Protein AF-A0A2U3CB13-F1 (afdb_monomer)

pLDDT: mean 86.34, std 9.54, range [30.72, 96.56]

Structure (mmCIF, N/CA/C/O backbone):
data_AF-A0A2U3CB13-F1
#
_entry.id   AF-A0A2U3CB13-F1
#
loop_
_atom_site.group_PDB
_atom_site.id
_atom_site.type_symbol
_atom_site.label_atom_id
_atom_site.label_alt_id
_atom_site.label_comp_id
_atom_site.label_asym_id
_atom_site.label_entity_id
_atom_site.label_seq_id
_atom_site.pdbx_PDB_ins_code
_atom_site.Cartn_x
_atom_site.Cartn_y
_atom_site.Cartn_z
_atom_site.occupancy
_atom_site.B_iso_or_equiv
_atom_site.auth_seq_id
_atom_site.auth_comp_id
_atom_site.auth_asym_id
_atom_site.auth_atom_id
_atom_site.pdbx_PDB_model_num
ATOM 1 N N . MET A 1 1 ? -23.442 7.920 -12.794 1.00 30.81 1 MET A N 1
ATOM 2 C CA . MET A 1 1 ? -23.577 8.044 -11.329 1.00 30.81 1 MET A CA 1
ATOM 3 C C . MET A 1 1 ? -22.585 7.059 -10.742 1.00 30.81 1 MET A C 1
ATOM 5 O O . MET A 1 1 ? -22.838 5.864 -10.780 1.00 30.81 1 MET A O 1
ATOM 9 N N . THR A 1 2 ? -21.390 7.528 -10.402 1.00 30.72 2 THR A N 1
ATOM 10 C CA . THR A 1 2 ? -20.261 6.677 -10.011 1.00 30.72 2 THR A CA 1
ATOM 11 C C . THR A 1 2 ? -20.540 6.153 -8.605 1.00 30.72 2 THR A C 1
ATOM 13 O O . THR A 1 2 ? -20.593 6.944 -7.665 1.00 30.72 2 THR A O 1
ATOM 16 N N . LEU A 1 3 ? -20.809 4.853 -8.457 1.00 37.69 3 LEU A N 1
ATOM 17 C CA . LEU A 1 3 ? -20.796 4.213 -7.142 1.00 37.69 3 LEU A CA 1
ATOM 18 C C . LEU A 1 3 ? -19.378 4.395 -6.593 1.00 37.69 3 LEU A C 1
ATOM 20 O O . LEU A 1 3 ? -18.440 3.825 -7.141 1.00 37.69 3 LEU A O 1
ATOM 24 N N . MET A 1 4 ? -19.206 5.235 -5.570 1.00 50.34 4 MET A N 1
ATOM 25 C CA . MET A 1 4 ? -17.944 5.269 -4.835 1.00 50.34 4 MET A CA 1
ATOM 26 C C . MET A 1 4 ? -17.673 3.860 -4.306 1.00 50.34 4 MET A C 1
ATOM 28 O O . MET A 1 4 ? -18.561 3.246 -3.709 1.00 50.34 4 MET A O 1
ATOM 32 N N . ALA A 1 5 ? -16.471 3.346 -4.566 1.00 71.00 5 ALA A N 1
ATOM 33 C CA . ALA A 1 5 ? -16.032 2.073 -4.018 1.00 71.00 5 ALA A CA 1
ATOM 34 C C . ALA A 1 5 ? -16.147 2.128 -2.489 1.00 71.00 5 ALA A C 1
ATOM 36 O O . ALA A 1 5 ? -15.653 3.063 -1.858 1.00 71.00 5 ALA A O 1
ATOM 37 N N . LYS A 1 6 ? -16.844 1.151 -1.906 1.00 86.31 6 LYS A N 1
ATOM 38 C CA . LYS A 1 6 ? -17.061 1.069 -0.462 1.00 86.31 6 LYS A CA 1
ATOM 39 C C . LYS A 1 6 ? -15.733 0.729 0.212 1.00 86.31 6 LYS A C 1
ATOM 41 O O . LYS A 1 6 ? -15.144 -0.316 -0.075 1.00 86.31 6 LYS A O 1
ATOM 46 N N . MET A 1 7 ? -15.255 1.602 1.089 1.00 91.69 7 MET A N 1
ATOM 47 C CA . MET A 1 7 ? -13.997 1.388 1.795 1.00 91.69 7 MET A CA 1
ATOM 48 C C . MET A 1 7 ? -14.235 0.507 3.017 1.00 91.69 7 MET A C 1
ATOM 50 O O . MET A 1 7 ? -15.255 0.624 3.701 1.00 91.69 7 MET A O 1
ATOM 54 N N . TRP A 1 8 ? -13.273 -0.359 3.338 1.00 93.25 8 TRP A N 1
ATOM 55 C CA . TRP A 1 8 ? -13.406 -1.278 4.479 1.00 93.25 8 TRP A CA 1
ATOM 56 C C . TRP A 1 8 ? -13.600 -0.539 5.812 1.00 93.25 8 TRP A C 1
ATOM 58 O O . TRP A 1 8 ? -14.313 -1.007 6.703 1.00 93.25 8 TRP A O 1
ATOM 68 N N . TYR A 1 9 ? -13.004 0.650 5.934 1.00 93.06 9 TYR A N 1
ATOM 69 C CA . TYR A 1 9 ? -13.063 1.482 7.130 1.00 93.06 9 TYR A CA 1
ATOM 70 C C . TYR A 1 9 ? -14.296 2.399 7.184 1.00 93.06 9 TYR A C 1
ATOM 72 O O . TYR A 1 9 ? -14.499 3.052 8.208 1.00 93.06 9 TYR A O 1
ATOM 80 N N . ASP A 1 10 ? -15.154 2.439 6.156 1.00 91.81 10 ASP A N 1
ATOM 81 C CA . ASP A 1 10 ? -16.327 3.332 6.131 1.00 91.81 10 ASP A CA 1
ATOM 82 C C . ASP A 1 10 ? -17.260 3.077 7.317 1.00 91.81 10 ASP A C 1
ATOM 84 O O . ASP A 1 10 ? -17.695 4.018 7.973 1.00 91.81 10 ASP A O 1
ATOM 88 N N . LYS A 1 11 ? -17.467 1.810 7.703 1.00 90.12 11 LYS A N 1
ATOM 89 C CA . LYS A 1 11 ? -18.265 1.462 8.894 1.00 90.12 11 LYS A CA 1
ATOM 90 C C . LYS A 1 11 ? -17.719 2.105 10.180 1.00 90.12 11 LYS A C 1
ATOM 92 O O . LYS A 1 11 ? -18.498 2.462 11.067 1.00 90.12 11 LYS A O 1
ATOM 97 N N . ILE A 1 12 ? -16.396 2.262 10.292 1.00 92.31 12 ILE A N 1
ATOM 98 C CA . ILE A 1 12 ? -15.747 2.934 11.428 1.00 92.31 12 ILE A CA 1
ATOM 99 C C . ILE A 1 12 ? -16.052 4.432 11.364 1.00 92.31 12 ILE A C 1
ATOM 101 O O . ILE A 1 12 ? -16.506 5.016 12.350 1.00 92.31 12 ILE A O 1
ATOM 105 N N . ILE A 1 13 ? -15.853 5.043 10.192 1.00 92.38 13 ILE A N 1
ATOM 106 C CA . ILE A 1 13 ? -16.094 6.473 9.973 1.00 92.38 13 ILE A CA 1
ATOM 107 C C . ILE A 1 13 ? -17.561 6.828 10.205 1.00 92.38 13 ILE A C 1
ATOM 109 O O . ILE A 1 13 ? -17.834 7.827 10.866 1.00 92.38 13 ILE A O 1
ATOM 113 N N . ASP A 1 14 ? -18.499 6.008 9.743 1.00 90.75 14 ASP A N 1
ATOM 114 C CA . ASP A 1 14 ? -19.939 6.206 9.909 1.00 90.75 14 ASP A CA 1
ATOM 115 C C . ASP A 1 14 ? -20.355 6.122 11.379 1.00 90.75 14 ASP A C 1
ATOM 117 O O . ASP A 1 14 ? -21.064 7.000 11.888 1.00 90.75 14 ASP A O 1
ATOM 121 N N . SER A 1 15 ? -19.852 5.113 12.097 1.00 89.56 15 SER A N 1
ATOM 122 C CA . SER A 1 15 ? -20.102 4.945 13.534 1.00 89.56 15 SER A CA 1
ATOM 123 C C . SER A 1 15 ? -19.633 6.177 14.307 1.00 89.56 15 SER A C 1
ATOM 125 O O . SER A 1 15 ? -20.374 6.766 15.099 1.00 89.56 15 SER A O 1
ATOM 127 N N . VAL A 1 16 ? -18.418 6.635 14.006 1.00 90.12 16 VAL A N 1
ATOM 128 C CA . VAL A 1 16 ? -17.816 7.822 14.614 1.00 90.12 16 VAL A CA 1
ATOM 129 C C . VAL A 1 16 ? -18.536 9.105 14.199 1.00 90.12 16 VAL A C 1
ATOM 131 O O . VAL A 1 16 ? -18.721 10.013 15.013 1.00 90.12 16 VAL A O 1
ATOM 134 N N . SER A 1 17 ? -18.978 9.205 12.948 1.00 86.50 17 SER A N 1
ATOM 135 C CA . SER A 1 17 ? -19.662 10.378 12.397 1.00 86.50 17 SER A CA 1
ATOM 136 C C . SER A 1 17 ? -21.046 10.574 13.006 1.00 86.50 17 SER A C 1
ATOM 138 O O . SER A 1 17 ? -21.425 11.717 13.278 1.00 86.50 17 SER A O 1
ATOM 140 N N . THR A 1 18 ? -21.735 9.482 13.334 1.00 86.69 18 THR A N 1
ATOM 141 C CA . THR A 1 18 ? -23.063 9.487 13.962 1.00 86.69 18 THR A CA 1
ATOM 142 C C . THR A 1 18 ? -23.044 10.062 15.385 1.00 86.69 18 THR A C 1
ATOM 144 O O . THR A 1 18 ? -24.011 10.699 15.811 1.00 86.69 18 THR A O 1
ATOM 147 N N . ALA A 1 19 ? -21.931 9.927 16.116 1.00 83.75 19 ALA A N 1
ATOM 148 C CA . ALA A 1 19 ? -21.778 10.524 17.441 1.00 83.75 19 ALA A CA 1
ATOM 149 C C . ALA A 1 19 ? -21.696 12.061 17.348 1.00 83.75 19 ALA A C 1
ATOM 151 O O . ALA A 1 19 ? -20.675 12.627 16.953 1.00 83.75 19 ALA A O 1
ATOM 152 N N . LYS A 1 20 ? -22.774 12.772 17.700 1.00 82.44 20 LYS A N 1
ATOM 153 C CA . LYS A 1 20 ? -22.829 14.248 17.723 1.00 82.44 20 LYS A CA 1
ATOM 154 C C . LYS A 1 20 ? -22.173 14.818 18.989 1.00 82.44 20 LYS A C 1
ATOM 156 O O . LYS A 1 20 ?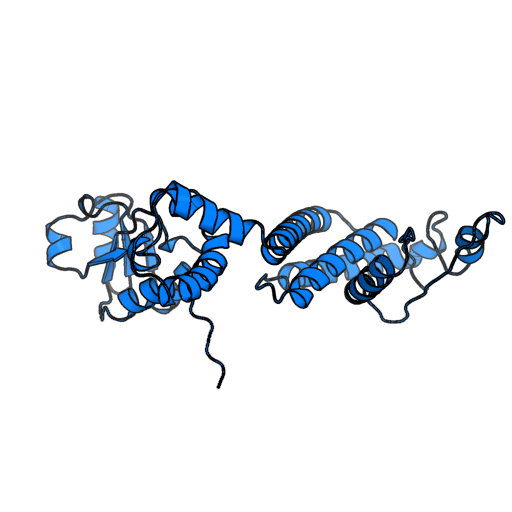 -22.817 15.529 19.754 1.00 82.44 20 LYS A O 1
ATOM 161 N N . THR A 1 21 ? -20.910 14.473 19.228 1.00 87.31 21 THR A N 1
ATOM 162 C CA . THR A 1 21 ? -20.149 14.902 20.408 1.00 87.31 21 THR A CA 1
ATOM 163 C C . THR A 1 21 ? -18.811 15.517 20.007 1.00 87.31 21 THR A C 1
ATOM 165 O O . THR A 1 21 ? -18.198 15.117 19.018 1.00 87.31 21 THR A O 1
ATOM 168 N N . ASP A 1 22 ? -18.348 16.496 20.788 1.00 88.62 22 ASP A N 1
ATOM 169 C CA . ASP A 1 22 ? -17.014 17.087 20.612 1.00 88.62 22 ASP A CA 1
ATOM 170 C C . ASP A 1 22 ? -15.913 16.227 21.246 1.00 88.62 22 ASP A C 1
ATOM 172 O O . ASP A 1 22 ? -14.742 16.369 20.916 1.00 88.62 22 ASP A O 1
ATOM 176 N N . LEU A 1 23 ? -16.277 15.312 22.142 1.00 91.06 23 LEU A N 1
ATOM 177 C CA . LEU A 1 23 ? -15.371 14.350 22.751 1.00 91.06 23 LEU A CA 1
ATOM 178 C C . LEU A 1 23 ? -15.938 12.946 22.561 1.00 91.06 23 LEU A C 1
ATOM 180 O O . LEU A 1 23 ? -17.103 12.696 22.881 1.00 91.06 23 LEU A O 1
ATOM 184 N N . LEU A 1 24 ? -15.118 12.051 22.019 1.00 94.31 24 LEU A N 1
ATOM 185 C CA . LEU A 1 24 ? -15.496 10.673 21.735 1.00 94.31 24 LEU A CA 1
ATOM 186 C C . LEU A 1 24 ? -14.375 9.729 22.160 1.00 94.31 24 LEU A C 1
ATOM 188 O O . LEU A 1 24 ? -13.199 9.987 21.887 1.00 94.31 24 LEU A O 1
ATOM 192 N N . PHE A 1 25 ? -14.743 8.635 22.820 1.00 95.31 25 PHE A N 1
ATOM 193 C CA . PHE A 1 25 ? -13.827 7.544 23.121 1.00 95.31 25 PHE A CA 1
ATOM 194 C C . PHE A 1 25 ? -14.029 6.418 22.109 1.00 95.31 25 PHE A C 1
ATOM 196 O O . PHE A 1 25 ? -15.159 6.034 21.812 1.00 95.31 25 PHE A O 1
ATOM 203 N N . ILE A 1 26 ? -12.931 5.892 21.581 1.00 95.50 26 ILE A N 1
ATOM 204 C CA . ILE A 1 26 ? -12.910 4.685 20.759 1.00 95.50 26 ILE A CA 1
ATOM 205 C C . ILE A 1 26 ? -12.136 3.616 21.514 1.00 95.50 26 ILE A C 1
ATOM 207 O O . ILE A 1 26 ? -11.052 3.893 22.018 1.00 95.50 26 ILE A O 1
ATOM 211 N N . VAL A 1 27 ? -12.671 2.401 21.558 1.00 96.00 27 VAL A N 1
ATOM 212 C CA . VAL A 1 27 ? -11.927 1.201 21.942 1.00 96.00 27 VAL A CA 1
ATOM 213 C C . VAL A 1 27 ? -11.553 0.471 20.659 1.00 96.00 27 VAL A C 1
ATOM 215 O O . VAL A 1 27 ? -12.431 0.016 19.931 1.00 96.00 27 VAL A O 1
ATOM 218 N N . ASP A 1 28 ? -10.259 0.397 20.379 1.00 94.81 28 ASP A N 1
ATOM 219 C CA . ASP A 1 28 ? -9.690 -0.185 19.167 1.00 94.81 28 ASP A CA 1
ATOM 220 C C . ASP A 1 28 ? -8.535 -1.127 19.550 1.00 94.81 28 ASP A C 1
ATOM 222 O O . ASP A 1 28 ? -7.367 -0.726 19.563 1.00 94.81 28 ASP A O 1
ATOM 226 N N . PRO A 1 29 ? -8.846 -2.383 19.919 1.00 91.88 29 PRO A N 1
ATOM 227 C CA . PRO A 1 29 ? -7.838 -3.344 20.359 1.00 91.88 29 PRO A CA 1
ATOM 228 C C . PRO A 1 29 ? -6.894 -3.762 19.225 1.00 91.88 29 PRO A C 1
ATOM 230 O O . PRO A 1 29 ? -5.759 -4.155 19.483 1.00 91.88 29 PRO A O 1
ATOM 233 N N . ALA A 1 30 ? -7.359 -3.675 17.977 1.00 91.62 30 ALA A N 1
ATOM 234 C CA . ALA A 1 30 ? -6.621 -4.080 16.788 1.00 91.62 30 ALA A CA 1
ATOM 235 C C . ALA A 1 30 ? -5.780 -2.942 16.179 1.00 91.62 30 ALA A C 1
ATOM 237 O O . ALA A 1 30 ? -4.945 -3.203 15.321 1.00 91.62 30 ALA A O 1
ATOM 238 N N . ASN A 1 31 ? -5.935 -1.701 16.649 1.00 92.62 31 ASN A N 1
ATOM 239 C CA . ASN A 1 31 ? -5.343 -0.495 16.057 1.00 92.62 31 ASN A CA 1
ATOM 240 C C . ASN A 1 31 ? -5.810 -0.240 14.604 1.00 92.62 31 ASN A C 1
ATOM 242 O O . ASN A 1 31 ? -5.068 0.305 13.791 1.00 92.62 31 ASN A O 1
ATOM 246 N N . LEU A 1 32 ? -7.053 -0.599 14.265 1.00 91.62 32 LEU A N 1
ATOM 247 C CA . LEU A 1 32 ? -7.653 -0.353 12.945 1.00 91.62 32 LEU A CA 1
ATOM 248 C C . LEU A 1 32 ? -7.671 1.142 12.576 1.00 91.62 32 LEU A C 1
ATOM 250 O O . LEU A 1 32 ? -7.606 1.509 11.405 1.00 91.62 32 LEU A O 1
ATOM 254 N N . THR A 1 33 ? -7.733 2.019 13.578 1.00 91.19 33 THR A N 1
ATOM 255 C CA . THR A 1 33 ? -7.702 3.480 13.426 1.00 91.19 33 THR A CA 1
ATOM 256 C C . THR A 1 33 ? -6.307 4.049 13.156 1.00 91.19 33 THR A C 1
ATOM 258 O O . THR A 1 33 ? -6.201 5.224 12.795 1.00 91.19 33 THR A O 1
ATOM 261 N N . ASP A 1 34 ? -5.243 3.249 13.285 1.00 89.81 34 ASP A N 1
ATOM 262 C CA . ASP A 1 34 ? -3.886 3.669 12.920 1.00 89.81 34 ASP A CA 1
ATOM 263 C C . ASP A 1 34 ? -3.643 3.618 11.403 1.00 89.81 34 ASP A C 1
ATOM 265 O O . ASP A 1 34 ? -2.698 4.249 10.924 1.00 89.81 34 ASP A O 1
ATOM 269 N N . PHE A 1 35 ? -4.516 2.958 10.631 1.00 90.44 35 PHE A N 1
ATOM 270 C CA . PHE A 1 35 ? -4.459 2.997 9.171 1.00 90.44 35 PHE A CA 1
ATOM 271 C C . PHE A 1 35 ? -4.562 4.443 8.659 1.00 90.44 35 PHE A C 1
ATOM 273 O O . PHE A 1 35 ? -5.502 5.170 8.994 1.00 90.44 35 PHE A O 1
ATOM 280 N N . SER A 1 36 ? -3.601 4.865 7.832 1.00 87.25 36 SER A N 1
ATOM 281 C CA . SER A 1 36 ? -3.386 6.274 7.466 1.00 87.25 36 SER A CA 1
ATOM 282 C C . SER A 1 36 ? -4.639 6.947 6.896 1.00 87.25 36 SER A C 1
ATOM 284 O O . SER A 1 36 ? -5.032 8.011 7.377 1.00 87.25 36 SER A O 1
ATOM 286 N N . ARG A 1 37 ? -5.327 6.298 5.949 1.00 87.75 37 ARG A N 1
ATOM 287 C CA . ARG A 1 37 ? -6.5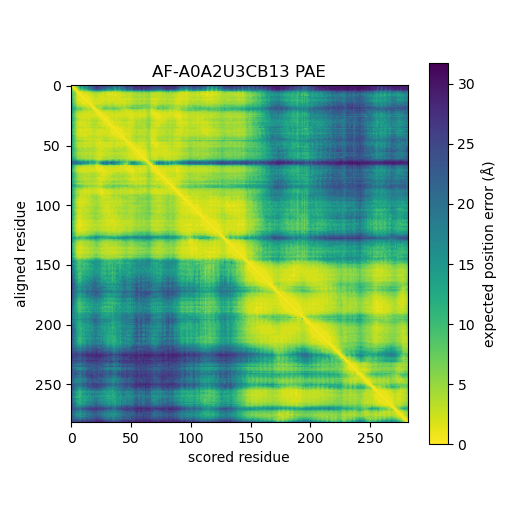45 6.835 5.310 1.00 87.75 37 ARG A CA 1
ATOM 288 C C . ARG A 1 37 ? -7.743 6.889 6.258 1.00 87.75 37 ARG A C 1
ATOM 290 O O . ARG A 1 37 ? -8.535 7.836 6.209 1.00 87.75 37 ARG A O 1
ATOM 297 N N . ALA A 1 38 ? -7.870 5.906 7.153 1.00 90.12 38 ALA A N 1
ATOM 298 C CA . ALA A 1 38 ? -8.901 5.921 8.188 1.00 90.12 38 ALA A CA 1
ATOM 299 C C . ALA A 1 38 ? -8.647 7.078 9.165 1.00 90.12 38 ALA A C 1
ATOM 301 O O . ALA A 1 38 ? -9.548 7.867 9.453 1.00 90.12 38 ALA A O 1
ATOM 302 N N . ARG A 1 39 ? -7.396 7.246 9.605 1.00 91.62 39 ARG A N 1
ATOM 303 C CA . ARG A 1 39 ? -6.977 8.328 10.500 1.00 91.62 39 ARG A CA 1
ATOM 304 C C . ARG A 1 39 ? -7.180 9.711 9.887 1.00 91.62 39 ARG A C 1
ATOM 306 O O . ARG A 1 39 ? -7.670 10.609 10.569 1.00 91.62 39 ARG A O 1
ATOM 313 N N . GLU A 1 40 ? -6.845 9.881 8.612 1.00 90.69 40 GLU A N 1
ATOM 314 C CA . GLU A 1 40 ? -7.079 11.123 7.872 1.00 90.69 40 GLU A CA 1
ATOM 315 C C . GLU A 1 40 ? -8.577 11.447 7.790 1.00 90.69 40 GLU A C 1
ATOM 317 O O . GLU A 1 40 ? -9.000 12.566 8.088 1.00 90.69 40 GLU A O 1
ATOM 322 N N . SER A 1 41 ? -9.402 10.444 7.476 1.00 90.81 41 SER A N 1
ATOM 323 C CA . SER A 1 41 ? -10.860 10.590 7.411 1.00 90.81 41 SER A CA 1
ATOM 324 C C . SER A 1 41 ? -11.457 10.978 8.766 1.00 90.81 41 SER A C 1
ATOM 326 O O . SER A 1 41 ? -12.297 11.876 8.837 1.00 90.81 41 SER A O 1
ATOM 328 N N . LEU A 1 42 ? -10.971 10.386 9.860 1.00 92.25 42 LEU A N 1
ATOM 329 C CA . LEU A 1 42 ? -11.332 10.785 11.224 1.00 92.25 42 LEU A CA 1
ATOM 330 C C . LEU A 1 42 ? -10.873 12.220 11.544 1.00 92.25 42 LEU A C 1
ATOM 332 O O . LEU A 1 42 ? -11.597 12.969 12.209 1.00 92.25 42 LEU A O 1
ATOM 336 N N . GLY A 1 43 ? -9.705 12.623 11.034 1.00 90.75 43 GLY A N 1
ATOM 337 C CA . GLY A 1 43 ? -9.113 13.952 11.218 1.00 90.75 43 GLY A CA 1
ATOM 338 C C . GLY A 1 43 ? -9.949 15.088 10.627 1.00 90.75 43 GLY A C 1
ATOM 339 O O . GLY A 1 43 ? -9.913 16.209 11.133 1.00 90.75 43 GLY A O 1
ATOM 340 N N . LYS A 1 44 ? -10.789 14.797 9.623 1.00 90.31 44 LYS A N 1
ATOM 341 C CA . LYS A 1 44 ? -11.757 15.761 9.066 1.00 90.31 44 LYS A CA 1
ATOM 342 C C . LYS A 1 44 ? -12.814 16.187 10.092 1.00 90.31 44 LYS A C 1
ATOM 344 O O . LYS A 1 44 ? -13.302 17.314 10.040 1.00 90.31 44 LYS A O 1
ATOM 349 N N . LYS A 1 45 ? -13.175 15.302 11.031 1.00 88.62 45 LYS A N 1
ATOM 350 C CA . LYS A 1 45 ? -14.175 15.572 12.080 1.00 88.62 45 LYS A CA 1
ATOM 351 C C . LYS A 1 45 ? -13.537 15.991 13.404 1.00 88.62 45 LYS A C 1
ATOM 353 O O . LYS A 1 45 ? -14.052 16.893 14.072 1.00 88.62 45 LYS A O 1
ATOM 358 N N . PHE A 1 46 ? -12.444 15.339 13.789 1.00 90.50 46 PHE A N 1
ATOM 359 C CA . PHE A 1 46 ? -11.765 15.570 15.058 1.00 90.50 46 PHE A CA 1
ATOM 360 C C . PHE A 1 46 ? -10.426 16.261 14.835 1.00 90.50 46 PHE A C 1
ATOM 362 O O . PHE A 1 46 ? -9.497 15.692 14.277 1.00 90.50 46 PHE A O 1
ATOM 369 N N . THR A 1 47 ? -10.307 17.478 15.364 1.00 89.69 47 THR A N 1
ATOM 370 C CA . THR A 1 47 ? -9.068 18.271 15.331 1.00 89.69 47 THR A CA 1
ATOM 371 C C . THR A 1 47 ? -7.905 17.616 16.071 1.00 89.69 47 THR A C 1
ATOM 373 O O . THR A 1 47 ? -6.753 18.005 15.901 1.00 89.69 47 THR A O 1
ATOM 376 N N . THR A 1 48 ? -8.184 16.677 16.972 1.00 90.56 48 THR A N 1
ATOM 377 C CA . THR A 1 48 ? -7.171 16.042 17.811 1.00 90.56 48 THR A CA 1
ATOM 378 C C . THR A 1 48 ? -7.505 14.565 17.963 1.00 90.56 48 THR A C 1
ATOM 380 O O . THR A 1 48 ? -8.548 14.225 18.512 1.00 90.56 48 THR A O 1
ATOM 383 N N . ILE A 1 49 ? -6.618 13.694 17.476 1.00 92.88 49 ILE A N 1
ATOM 384 C CA . ILE A 1 49 ? -6.731 12.233 17.590 1.00 92.88 49 ILE A CA 1
ATOM 385 C C . ILE A 1 49 ? -5.542 11.734 18.401 1.00 92.88 49 ILE A C 1
ATOM 387 O O . ILE A 1 49 ? -4.392 11.873 17.975 1.00 92.88 49 ILE A O 1
ATOM 391 N N . VAL A 1 50 ? -5.806 11.176 19.582 1.00 92.69 50 VAL A N 1
ATOM 392 C CA . VAL A 1 50 ? -4.760 10.824 20.549 1.00 92.69 50 VAL A CA 1
ATOM 393 C C . VAL A 1 50 ? -4.967 9.407 21.066 1.00 92.69 50 VAL A C 1
ATOM 395 O O . VAL A 1 50 ? -6.031 9.067 21.574 1.00 92.69 50 VAL A O 1
ATOM 398 N N . ALA A 1 51 ? -3.910 8.600 20.997 1.00 94.44 51 ALA A N 1
ATOM 399 C CA . ALA A 1 51 ? -3.858 7.311 21.674 1.00 94.44 51 ALA A CA 1
ATOM 400 C C . ALA A 1 51 ? -3.691 7.507 23.188 1.00 94.44 51 ALA A C 1
ATOM 402 O O . ALA A 1 51 ? -2.837 8.282 23.643 1.00 94.44 51 ALA A O 1
ATOM 403 N N . TYR A 1 52 ? -4.497 6.794 23.970 1.00 95.06 52 TYR A N 1
ATOM 404 C CA . TYR A 1 52 ? -4.412 6.769 25.420 1.00 95.06 52 TYR A CA 1
ATOM 405 C C . TYR A 1 52 ? -3.025 6.292 25.874 1.00 95.06 52 TYR A C 1
ATOM 407 O O . TYR A 1 52 ? -2.430 5.381 25.302 1.00 95.06 52 TYR A O 1
ATOM 415 N N . LYS A 1 53 ? -2.489 6.948 26.909 1.00 93.50 53 LYS A N 1
ATOM 416 C CA . LYS A 1 53 ? -1.173 6.626 27.492 1.00 93.50 53 LYS A CA 1
ATOM 417 C C . LYS A 1 53 ? -1.265 6.335 28.982 1.00 93.50 53 LYS A C 1
ATOM 419 O O . LYS A 1 53 ? -0.654 5.393 29.461 1.00 93.50 53 LYS A O 1
ATOM 424 N N . ASN A 1 54 ? -1.940 7.214 29.719 1.00 93.69 54 ASN A N 1
ATOM 425 C CA . ASN A 1 54 ? -2.239 7.063 31.138 1.00 93.69 54 ASN A CA 1
ATOM 426 C C . ASN A 1 54 ? -3.301 8.082 31.568 1.00 93.69 54 ASN A C 1
ATOM 428 O O . ASN A 1 54 ? -3.510 9.105 30.904 1.00 93.69 54 ASN A O 1
ATOM 432 N N . GLU A 1 55 ? -3.919 7.821 32.717 1.00 92.94 55 GLU A N 1
ATOM 433 C CA . GLU A 1 55 ? -5.008 8.623 33.267 1.00 92.94 55 GLU A CA 1
ATOM 434 C C . GLU A 1 55 ? -4.604 10.082 33.534 1.00 92.94 55 GLU A C 1
ATOM 436 O O . GLU A 1 55 ? -5.370 11.004 33.258 1.00 92.94 55 GLU A O 1
ATOM 441 N N . LEU A 1 56 ? -3.379 10.328 34.009 1.00 91.50 56 LEU A N 1
ATOM 442 C CA . LEU A 1 56 ? -2.919 11.683 34.327 1.00 91.50 56 LEU A CA 1
ATOM 443 C C . LEU A 1 56 ? -2.842 12.569 33.072 1.00 91.50 56 LEU A C 1
ATOM 445 O O . LEU A 1 56 ? -3.290 13.718 33.086 1.00 91.50 56 LEU A O 1
ATOM 449 N N . LYS A 1 57 ? -2.323 12.027 31.962 1.00 91.56 57 LYS A N 1
ATOM 450 C CA . LYS A 1 57 ? -2.307 12.712 30.660 1.00 91.56 57 LYS A CA 1
ATOM 451 C C . LYS A 1 57 ? -3.716 12.913 30.113 1.00 91.56 57 LYS A C 1
ATOM 453 O O . LYS A 1 57 ? -4.004 14.005 29.626 1.00 91.56 57 LYS A O 1
ATOM 458 N N . LEU A 1 58 ? -4.579 11.903 30.241 1.00 91.94 58 LEU A N 1
ATOM 459 C CA . LEU A 1 58 ? -5.985 11.981 29.844 1.00 91.94 58 LEU A CA 1
ATOM 460 C C . LEU A 1 58 ? -6.687 13.137 30.566 1.00 91.94 58 LEU A C 1
ATOM 462 O O . LEU A 1 58 ? -7.175 14.061 29.922 1.00 91.94 58 LEU A O 1
ATOM 466 N N . ARG A 1 59 ? -6.661 13.152 31.904 1.00 91.44 59 ARG A N 1
ATOM 467 C CA . ARG A 1 59 ? -7.327 14.191 32.704 1.00 91.44 59 ARG A CA 1
ATOM 468 C C . ARG A 1 59 ? -6.756 15.584 32.451 1.00 91.44 59 ARG A C 1
ATOM 470 O O . ARG A 1 59 ? -7.511 16.552 32.474 1.00 91.44 59 ARG A O 1
ATOM 477 N N . ARG A 1 60 ? -5.449 15.711 32.193 1.00 89.81 60 ARG A N 1
ATOM 478 C CA . ARG A 1 60 ? -4.841 16.997 31.818 1.00 89.81 60 ARG A CA 1
ATOM 479 C C . ARG A 1 60 ? -5.380 17.499 30.479 1.00 89.81 60 ARG A C 1
ATOM 481 O O . ARG A 1 60 ? -5.786 18.650 30.402 1.00 89.81 60 ARG A O 1
ATOM 488 N N . MET A 1 61 ? -5.434 16.630 29.472 1.00 88.38 61 MET A N 1
ATOM 489 C CA . MET A 1 61 ? -5.957 16.968 28.147 1.00 88.38 61 MET A CA 1
ATOM 490 C C . MET A 1 61 ? -7.440 17.352 28.201 1.00 88.38 61 MET A C 1
ATOM 492 O O . MET A 1 61 ? -7.838 18.332 27.590 1.00 88.38 61 MET A O 1
ATOM 496 N N . LEU A 1 62 ? -8.247 16.650 29.002 1.00 88.31 62 LEU A N 1
ATOM 497 C CA . LEU A 1 62 ? -9.672 16.963 29.172 1.00 88.31 62 LEU A CA 1
ATOM 498 C C . LEU A 1 62 ? -9.934 18.338 29.818 1.00 88.31 62 LEU A C 1
ATOM 500 O O . LEU A 1 62 ? -11.030 18.880 29.684 1.00 88.31 62 LEU A O 1
ATOM 504 N N . ARG A 1 63 ? -8.952 18.920 30.522 1.00 87.06 63 ARG A N 1
ATOM 505 C CA . ARG A 1 63 ? -9.058 20.280 31.082 1.00 87.06 63 ARG A CA 1
ATOM 506 C C . ARG A 1 63 ? -8.807 21.370 30.040 1.00 87.06 63 ARG A C 1
ATOM 508 O O . ARG A 1 63 ? -9.259 22.498 30.240 1.00 87.06 63 ARG A O 1
ATOM 515 N N . GLU A 1 64 ? -8.109 21.055 28.951 1.00 81.00 64 GLU A N 1
ATOM 516 C CA . GLU A 1 64 ? -7.887 21.970 27.831 1.00 81.00 64 GLU A CA 1
ATOM 517 C C . GLU A 1 64 ? -9.190 22.073 27.020 1.00 81.00 64 GLU A C 1
ATOM 519 O O . GLU A 1 64 ? -9.451 21.298 26.102 1.00 81.00 64 GLU A O 1
ATOM 524 N N . LYS A 1 65 ? -10.076 22.996 27.417 1.00 64.31 65 LYS A N 1
ATOM 525 C CA . LYS A 1 65 ? -11.378 23.192 26.760 1.00 64.31 65 LYS A CA 1
ATOM 526 C C . LYS A 1 65 ? -11.213 23.642 25.296 1.00 64.31 65 LYS A C 1
ATOM 528 O O . LYS A 1 65 ? -10.286 24.383 24.977 1.00 64.31 65 LYS A O 1
ATOM 533 N N . ASN A 1 66 ? -12.193 23.268 24.461 1.00 64.31 66 ASN A N 1
ATOM 534 C CA . ASN A 1 66 ? -12.443 23.725 23.076 1.00 64.31 66 ASN A CA 1
ATOM 535 C C . ASN A 1 66 ? -11.769 22.959 21.920 1.00 64.31 66 ASN A C 1
ATOM 537 O O . ASN A 1 66 ? -11.498 23.556 20.878 1.00 64.31 66 ASN A O 1
ATOM 541 N N . ARG A 1 67 ? -11.540 21.645 22.033 1.00 78.75 67 ARG A N 1
ATOM 542 C CA . ARG A 1 67 ? -11.092 20.831 20.886 1.00 78.75 67 ARG A CA 1
ATOM 543 C C . ARG A 1 67 ? -11.997 19.638 20.647 1.00 78.75 67 ARG A C 1
ATOM 545 O O . ARG A 1 67 ? -12.269 18.880 21.577 1.00 78.75 67 ARG A O 1
ATOM 552 N N . LYS A 1 68 ? -12.382 19.439 19.382 1.00 90.19 68 LYS A N 1
ATOM 553 C CA . LYS A 1 68 ? -12.999 18.189 18.938 1.00 90.19 68 LYS A CA 1
ATOM 554 C C . LYS A 1 68 ? -11.952 17.092 19.041 1.00 90.19 68 LYS A C 1
ATOM 556 O O . LYS A 1 68 ? -11.007 17.070 18.246 1.00 90.19 68 LYS A O 1
ATOM 561 N N . THR A 1 69 ? -12.091 16.242 20.048 1.00 92.00 69 THR A N 1
ATOM 562 C CA . THR A 1 69 ? -11.064 15.289 20.459 1.00 92.00 69 THR A CA 1
ATOM 563 C C . THR A 1 69 ? -11.577 13.858 20.380 1.00 92.00 69 THR A C 1
ATOM 565 O O . THR A 1 69 ? -12.628 13.525 20.925 1.00 92.00 69 THR A O 1
ATOM 568 N N . LEU A 1 70 ? -10.795 13.012 19.721 1.00 94.31 70 LEU A N 1
ATOM 569 C CA . LEU A 1 70 ? -10.975 11.572 19.661 1.00 94.31 70 LEU A CA 1
ATOM 570 C C . LEU A 1 70 ? -9.879 10.906 20.490 1.00 94.31 70 LEU A C 1
ATOM 572 O O . LEU A 1 70 ? -8.691 11.146 20.253 1.00 94.31 70 LEU A O 1
ATOM 576 N N . ILE A 1 71 ? -10.272 10.085 21.460 1.00 94.44 71 ILE A N 1
ATOM 577 C CA . ILE A 1 71 ? -9.334 9.358 22.320 1.00 94.44 71 ILE A CA 1
ATOM 578 C C . ILE A 1 71 ? -9.449 7.871 22.031 1.00 94.44 71 ILE A C 1
ATOM 580 O O . ILE A 1 71 ? -10.534 7.307 22.150 1.00 94.44 71 ILE A O 1
ATOM 584 N N . ILE A 1 72 ? -8.330 7.250 21.669 1.00 96.31 72 ILE A N 1
ATOM 585 C CA . ILE A 1 72 ? -8.268 5.838 21.290 1.00 96.31 72 ILE A CA 1
ATOM 586 C C . ILE A 1 72 ? -7.700 5.032 22.461 1.00 96.31 72 ILE A C 1
ATOM 588 O O . ILE A 1 72 ? -6.590 5.298 22.922 1.00 96.31 72 ILE A O 1
ATOM 592 N N . PHE A 1 73 ? -8.457 4.053 22.935 1.00 96.56 73 PHE A N 1
ATOM 593 C CA . PHE A 1 73 ? -8.099 3.108 23.988 1.00 96.56 73 PHE A CA 1
ATOM 594 C C . PHE A 1 73 ? -7.887 1.721 23.381 1.00 96.56 73 PHE A C 1
ATOM 596 O O . PHE A 1 73 ? -8.591 1.348 22.448 1.00 96.56 73 PHE A O 1
ATOM 603 N N . ARG A 1 74 ? -6.943 0.942 23.922 1.00 93.62 74 ARG A N 1
ATOM 604 C CA . ARG A 1 74 ? -6.742 -0.457 23.503 1.00 93.62 74 ARG A CA 1
ATOM 605 C C . ARG A 1 74 ? -7.701 -1.408 24.203 1.00 93.62 74 ARG A C 1
ATOM 607 O O . ARG A 1 74 ? -8.217 -2.325 23.578 1.00 93.62 74 ARG A O 1
ATOM 614 N N . ASP A 1 75 ? -7.950 -1.170 25.486 1.00 93.06 75 ASP A N 1
ATOM 615 C CA . ASP A 1 75 ? -8.927 -1.911 26.274 1.00 93.06 75 ASP A CA 1
ATOM 616 C C . ASP A 1 75 ? -9.953 -0.932 26.854 1.00 93.06 75 ASP A C 1
ATOM 618 O O . ASP A 1 75 ? -9.625 0.160 27.321 1.00 93.06 75 ASP A O 1
ATOM 622 N N . LYS A 1 76 ? -11.220 -1.337 26.861 1.00 92.75 76 LYS A N 1
ATOM 623 C CA . LYS A 1 76 ? -12.303 -0.607 27.523 1.00 92.75 76 LYS A CA 1
ATOM 624 C C . LYS A 1 76 ? -12.039 -0.418 29.018 1.00 92.75 76 LYS A C 1
ATOM 626 O O . LYS A 1 76 ? -12.468 0.582 29.589 1.00 92.75 76 LYS A O 1
ATOM 631 N N . LYS A 1 77 ? -11.329 -1.357 29.653 1.00 92.25 77 LYS A N 1
ATOM 632 C CA . LYS A 1 77 ? -10.949 -1.294 31.074 1.00 92.25 77 LYS A CA 1
ATOM 633 C C . LYS A 1 77 ? -10.021 -0.125 31.399 1.00 92.25 77 LYS A C 1
ATOM 635 O O . LYS A 1 77 ? -9.973 0.292 32.552 1.00 92.25 77 LYS A O 1
ATOM 640 N N . ASP A 1 78 ? -9.321 0.411 30.401 1.00 93.31 78 ASP A N 1
ATOM 641 C CA . ASP A 1 78 ? -8.441 1.566 30.575 1.00 93.31 78 ASP A CA 1
ATOM 642 C C . ASP A 1 78 ? -9.214 2.883 30.719 1.00 93.31 78 ASP A C 1
ATOM 644 O O . ASP A 1 78 ? -8.635 3.900 31.110 1.00 93.31 78 ASP A O 1
ATOM 648 N N . ILE A 1 79 ? -10.511 2.886 30.396 1.00 93.50 79 ILE A N 1
ATOM 649 C CA . ILE A 1 79 ? -11.370 4.061 30.513 1.00 93.50 79 ILE A CA 1
ATOM 650 C C . ILE A 1 79 ? -11.808 4.200 31.978 1.00 93.50 79 ILE A C 1
ATOM 652 O O . ILE A 1 79 ? -12.512 3.325 32.490 1.00 93.50 79 ILE A O 1
ATOM 656 N N . PRO A 1 80 ? -11.468 5.310 32.664 1.00 93.31 80 PRO A N 1
ATOM 657 C CA . PRO A 1 80 ? -11.955 5.563 34.014 1.00 93.31 80 PRO A CA 1
ATOM 658 C C . PRO A 1 80 ? -13.486 5.539 34.071 1.00 93.31 80 PRO A C 1
ATOM 660 O O . PRO A 1 80 ? -14.159 6.145 33.233 1.00 93.31 80 PRO A O 1
ATOM 663 N N . PHE A 1 81 ? -14.037 4.855 35.075 1.00 90.75 81 PHE A N 1
ATOM 664 C CA . PHE A 1 81 ? -15.478 4.610 35.191 1.00 90.75 81 PHE A CA 1
ATOM 665 C C . PHE A 1 81 ? -16.310 5.903 35.202 1.00 90.75 81 PHE A C 1
ATOM 667 O O . PHE A 1 81 ? -17.369 5.970 34.576 1.00 90.75 81 PHE A O 1
ATOM 674 N N . ASP A 1 82 ? -15.805 6.953 35.858 1.00 90.94 82 ASP A N 1
ATOM 675 C CA . ASP A 1 82 ? -16.440 8.271 35.877 1.00 90.94 82 ASP A CA 1
ATOM 676 C C . ASP A 1 82 ? -16.590 8.840 34.462 1.00 90.94 82 ASP A C 1
ATOM 678 O O . ASP A 1 82 ? -17.651 9.343 34.102 1.00 90.94 82 ASP A O 1
ATOM 682 N N . LEU A 1 83 ? -15.567 8.684 33.621 1.00 90.62 83 LEU A N 1
ATOM 683 C CA . LEU A 1 83 ? -15.572 9.191 32.253 1.00 90.62 83 LEU A CA 1
ATOM 684 C C . LEU A 1 83 ? -16.412 8.333 31.304 1.00 90.62 83 LEU A C 1
ATOM 686 O O . LEU A 1 83 ? -17.039 8.899 30.408 1.00 90.62 83 LEU A O 1
ATOM 690 N N . LEU A 1 84 ? -16.453 7.014 31.514 1.00 88.12 84 LEU A N 1
ATOM 691 C CA . LEU A 1 84 ? -17.236 6.075 30.704 1.00 88.12 84 LEU A CA 1
ATOM 692 C C . LEU A 1 84 ? -18.744 6.366 30.779 1.00 88.12 84 LEU A C 1
ATOM 694 O O . LEU A 1 84 ? -19.452 6.217 29.791 1.00 88.12 84 LEU A O 1
ATOM 698 N N . SER A 1 85 ? -19.230 6.806 31.944 1.00 85.12 85 SER A N 1
ATOM 699 C CA . SER A 1 85 ? -20.648 7.145 32.146 1.00 85.12 85 SER A CA 1
ATOM 700 C C . SER A 1 85 ? -21.070 8.480 31.517 1.00 85.12 85 SER A C 1
ATOM 702 O O . SER A 1 85 ? -22.255 8.702 31.276 1.00 85.12 85 SER A O 1
ATOM 704 N N . ILE A 1 86 ? -20.107 9.369 31.258 1.00 87.00 86 ILE A N 1
ATOM 705 C CA . ILE A 1 86 ? -20.352 10.744 30.799 1.00 87.00 86 ILE A CA 1
ATOM 706 C C . ILE A 1 86 ? -20.174 10.864 29.282 1.00 87.00 86 I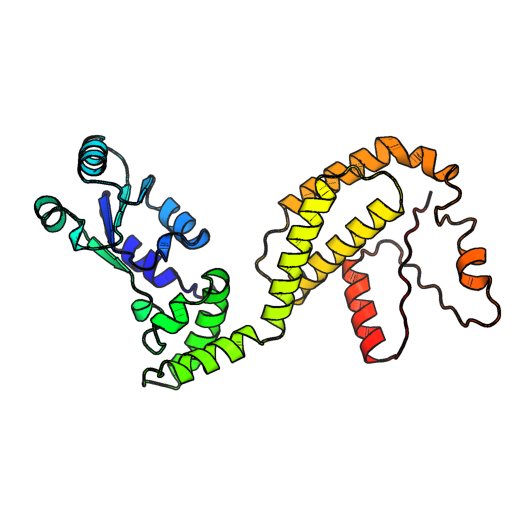LE A C 1
ATOM 708 O O . ILE A 1 86 ? -20.881 11.638 28.637 1.00 87.00 86 ILE A O 1
ATOM 712 N N . HIS A 1 87 ? -19.219 10.131 28.707 1.00 89.19 87 HIS A N 1
ATOM 713 C CA . HIS A 1 87 ? -18.800 10.309 27.319 1.00 89.19 87 HIS A CA 1
ATOM 714 C C . HIS A 1 87 ? -19.252 9.156 26.429 1.00 89.19 87 HIS A C 1
ATOM 716 O O . HIS A 1 87 ? -19.242 7.990 26.822 1.00 89.19 87 HIS A O 1
ATOM 722 N N . ALA A 1 88 ? -19.594 9.492 25.184 1.00 91.88 88 ALA A N 1
ATOM 723 C CA . ALA A 1 88 ? -19.872 8.493 24.165 1.00 91.88 88 ALA A CA 1
ATOM 724 C C . ALA A 1 88 ? -18.632 7.616 23.938 1.00 91.88 88 ALA A C 1
ATOM 726 O O . ALA A 1 88 ? -17.511 8.122 23.826 1.00 91.88 88 ALA A O 1
ATOM 727 N N . THR A 1 89 ? -18.855 6.306 23.863 1.00 93.38 89 THR A N 1
ATOM 728 C CA . THR A 1 89 ? -17.815 5.306 23.617 1.00 93.38 89 THR A CA 1
ATOM 729 C C . THR A 1 89 ? -18.253 4.408 22.469 1.00 93.38 89 THR A C 1
ATOM 731 O O . THR A 1 89 ? -19.381 3.916 22.474 1.00 93.38 89 THR A O 1
ATOM 734 N N . ILE A 1 90 ? -17.375 4.210 21.489 1.00 93.81 90 ILE A N 1
ATOM 735 C CA . ILE A 1 90 ? -17.579 3.306 20.352 1.00 93.81 90 ILE A CA 1
ATOM 736 C C . ILE A 1 90 ? -16.536 2.200 20.428 1.00 93.81 90 ILE A C 1
ATOM 738 O O . ILE A 1 90 ? -15.359 2.468 20.656 1.00 93.81 90 ILE A O 1
ATOM 742 N N . GLU A 1 91 ? -16.964 0.962 20.224 1.00 93.19 91 GLU A N 1
ATOM 743 C CA . GLU A 1 91 ? -16.066 -0.182 20.099 1.00 93.19 91 GLU A CA 1
ATOM 744 C C . GLU A 1 91 ? -15.879 -0.500 18.619 1.00 93.19 91 GLU A C 1
ATOM 746 O O . GLU A 1 91 ? -16.850 -0.592 17.865 1.00 93.19 91 GLU A O 1
ATOM 751 N N . VAL A 1 92 ? -14.624 -0.623 18.202 1.00 92.31 92 VAL A N 1
ATOM 752 C CA . VAL A 1 92 ? -14.241 -0.947 16.833 1.00 92.31 92 VAL A CA 1
ATOM 753 C C . VAL A 1 92 ? -13.611 -2.331 16.844 1.00 92.31 92 VAL A C 1
ATOM 755 O O . VAL A 1 92 ? -12.671 -2.594 17.590 1.00 92.31 92 VAL A O 1
ATOM 758 N N . ASP A 1 93 ? -14.142 -3.227 16.019 1.00 90.44 93 ASP A N 1
ATOM 759 C CA . ASP A 1 93 ? -13.637 -4.588 15.881 1.00 90.44 93 ASP A CA 1
ATOM 760 C C . ASP A 1 93 ? -13.692 -5.014 14.416 1.00 90.44 93 ASP A C 1
ATOM 762 O O . ASP A 1 93 ? -14.653 -4.720 13.711 1.00 90.44 93 ASP A O 1
ATOM 766 N N . THR A 1 94 ? -12.691 -5.776 13.990 1.00 90.94 94 THR A N 1
ATOM 767 C CA . THR A 1 94 ? -12.648 -6.490 12.706 1.00 90.94 94 THR A CA 1
ATOM 768 C C . THR A 1 94 ? -13.945 -7.233 12.391 1.00 90.94 94 THR A C 1
ATOM 770 O O . THR A 1 94 ? -14.413 -7.160 11.260 1.00 90.94 94 THR A O 1
ATOM 773 N N . ASN A 1 95 ? -14.595 -7.846 13.388 1.00 91.00 95 ASN A N 1
ATOM 774 C CA . ASN A 1 95 ? -15.879 -8.538 13.227 1.00 91.00 95 ASN A CA 1
ATOM 775 C C . ASN A 1 95 ? -17.011 -7.626 12.724 1.00 91.00 95 ASN A C 1
ATOM 777 O O . ASN A 1 95 ? -17.958 -8.099 12.105 1.00 91.00 95 ASN A O 1
ATOM 781 N N . ALA A 1 96 ? -16.944 -6.316 12.975 1.00 88.75 96 ALA A N 1
ATOM 782 C CA . ALA A 1 96 ? -17.940 -5.387 12.452 1.00 88.75 96 ALA A CA 1
ATOM 783 C C . ALA A 1 96 ? -17.763 -5.150 10.939 1.00 88.75 96 ALA A C 1
ATOM 785 O O . ALA A 1 96 ? -18.729 -4.819 10.243 1.00 88.75 96 ALA A O 1
ATOM 786 N N . MET A 1 97 ? -16.552 -5.333 10.411 1.00 91.38 97 MET A N 1
ATOM 787 C CA . MET A 1 97 ? -16.222 -5.180 8.992 1.00 91.38 97 MET A CA 1
ATOM 788 C C . MET A 1 97 ? -16.319 -6.519 8.255 1.00 91.38 97 MET A C 1
ATOM 790 O O . MET A 1 97 ? -16.923 -6.555 7.186 1.00 91.38 97 MET A O 1
ATOM 794 N N . PHE A 1 98 ? -15.821 -7.592 8.873 1.00 93.56 98 PHE A N 1
ATOM 795 C CA . PHE A 1 98 ? -15.688 -8.941 8.321 1.00 93.56 98 PHE A CA 1
ATOM 796 C C . PHE A 1 98 ? -16.337 -10.003 9.236 1.00 93.56 98 PHE A C 1
ATOM 798 O O . PHE A 1 98 ? -15.639 -10.865 9.769 1.00 93.56 98 PHE A O 1
ATOM 805 N N . PRO A 1 99 ? -17.662 -9.966 9.471 1.00 93.19 99 PRO A N 1
ATOM 806 C CA . PRO A 1 99 ? -18.323 -10.854 10.435 1.00 93.19 99 PRO A CA 1
ATOM 807 C C . PRO A 1 99 ? -18.199 -12.350 10.117 1.00 93.19 99 PRO A C 1
ATOM 809 O O . PRO A 1 99 ? -18.296 -13.174 11.028 1.00 93.19 99 PRO A O 1
ATOM 812 N N . LEU A 1 100 ? -18.003 -12.706 8.843 1.00 95.25 100 LEU A N 1
ATOM 813 C CA . LEU A 1 100 ? -17.897 -14.101 8.402 1.00 95.25 100 LEU A CA 1
ATOM 814 C C . LEU A 1 100 ? -16.458 -14.618 8.316 1.00 95.25 100 LEU A C 1
ATOM 816 O O . LEU A 1 100 ? -16.271 -15.783 7.980 1.00 95.25 100 LEU A O 1
ATOM 820 N N . LEU A 1 101 ? -15.451 -13.793 8.595 1.00 95.44 101 LEU A N 1
ATOM 821 C CA . LEU A 1 101 ? -14.051 -14.213 8.563 1.00 95.44 101 LEU A CA 1
ATOM 822 C C . LEU A 1 101 ? -13.516 -14.408 9.976 1.00 95.44 101 LEU A C 1
ATOM 824 O O . LEU A 1 101 ? -13.993 -13.797 10.936 1.00 95.44 101 LEU A O 1
ATOM 828 N N . ASP A 1 102 ? -12.507 -15.262 10.109 1.00 95.81 102 ASP A N 1
ATOM 829 C CA . ASP A 1 102 ? -11.811 -15.377 11.375 1.00 95.81 102 ASP A CA 1
ATOM 830 C C . ASP A 1 102 ? -10.931 -14.152 11.663 1.00 95.81 102 ASP A C 1
ATOM 832 O O . ASP A 1 102 ? -10.105 -13.724 10.853 1.00 95.81 102 ASP A O 1
ATOM 836 N N . LYS A 1 103 ? -11.125 -13.590 12.857 1.00 93.56 103 LYS A N 1
ATOM 837 C CA . LYS A 1 103 ? -10.458 -12.376 13.318 1.00 93.56 103 LYS A CA 1
ATOM 838 C C . LYS A 1 103 ? -8.950 -12.550 13.472 1.00 93.56 103 LYS A C 1
ATOM 840 O O . LYS A 1 103 ? -8.212 -11.639 13.108 1.00 93.56 103 LYS A O 1
ATOM 845 N N . GLU A 1 104 ? -8.492 -13.669 14.023 1.00 93.88 104 GLU A N 1
ATOM 846 C CA . GLU A 1 104 ? -7.066 -13.850 14.313 1.00 93.88 104 GLU A CA 1
ATOM 847 C C . GLU A 1 104 ? -6.275 -13.983 13.008 1.00 93.88 104 GLU A C 1
ATOM 849 O O . GLU A 1 104 ? -5.222 -13.364 12.851 1.00 93.88 104 GLU A O 1
ATOM 854 N N . VAL A 1 105 ? -6.847 -14.680 12.021 1.00 94.62 105 VAL A N 1
ATOM 855 C CA . VAL A 1 105 ? -6.269 -14.775 10.672 1.00 94.62 105 VAL A CA 1
ATOM 856 C C . VAL A 1 105 ? -6.253 -13.417 9.972 1.00 94.62 105 VAL A C 1
ATOM 858 O O . VAL A 1 105 ? -5.265 -13.056 9.340 1.00 94.62 105 VAL A O 1
ATOM 861 N N . LEU A 1 106 ? -7.313 -12.615 10.081 1.00 93.44 106 LEU A N 1
ATOM 862 C CA . LEU A 1 106 ? -7.310 -11.268 9.502 1.00 93.44 106 LEU A CA 1
ATOM 863 C C . LEU A 1 106 ? -6.226 -10.378 10.120 1.00 93.44 106 LEU A C 1
ATOM 865 O O . LEU A 1 106 ? -5.543 -9.643 9.404 1.00 93.44 106 LEU A O 1
ATOM 869 N N . LEU A 1 107 ? -6.056 -10.435 11.441 1.00 93.12 107 LEU A N 1
ATOM 870 C CA . LEU A 1 107 ? -5.082 -9.615 12.163 1.00 93.12 107 LEU A CA 1
ATOM 871 C C . LEU A 1 107 ? -3.628 -10.039 11.924 1.00 93.12 107 LEU A C 1
ATOM 873 O O . LEU A 1 107 ? -2.726 -9.245 12.186 1.00 93.12 107 LEU A O 1
ATOM 877 N N . SER A 1 108 ? -3.380 -11.238 11.387 1.00 92.50 108 SER A N 1
ATOM 878 C CA . SER A 1 108 ? -2.032 -11.649 10.976 1.00 92.50 108 SER A CA 1
ATOM 879 C C . SER A 1 108 ? -1.556 -10.983 9.677 1.00 92.50 108 SER A C 1
ATOM 881 O O . SER A 1 108 ? -0.401 -11.164 9.295 1.00 92.50 108 SER A O 1
ATOM 883 N N . HIS A 1 109 ? -2.419 -10.226 8.989 1.00 90.38 109 HIS A N 1
ATOM 884 C CA . HIS A 1 109 ? -2.128 -9.574 7.710 1.00 90.38 109 HIS A CA 1
ATOM 885 C C . HIS A 1 109 ? -2.065 -8.044 7.840 1.00 90.38 109 HIS A C 1
ATOM 887 O O . HIS A 1 109 ? -2.728 -7.450 8.689 1.00 90.38 109 HIS A O 1
ATOM 893 N N . SER A 1 110 ? -1.285 -7.388 6.967 1.00 89.25 110 SER A N 1
ATOM 894 C CA . SER A 1 110 ? -1.214 -5.916 6.922 1.00 89.25 110 SER A CA 1
ATOM 895 C C . SER A 1 110 ? -2.559 -5.296 6.527 1.00 89.25 110 SER A C 1
ATOM 897 O O . SER A 1 110 ? -3.236 -5.789 5.620 1.00 89.25 110 SER A O 1
ATOM 899 N N . PHE A 1 111 ? -2.895 -4.150 7.130 1.00 88.81 111 PHE A N 1
ATOM 900 C CA . PHE A 1 111 ? -4.056 -3.335 6.749 1.00 88.81 111 PHE A CA 1
ATOM 901 C C . PHE A 1 111 ? -3.987 -2.817 5.307 1.00 88.81 111 PHE A C 1
ATOM 903 O O . PHE A 1 111 ? -5.020 -2.472 4.737 1.00 88.81 111 PHE A O 1
ATOM 910 N N . ASP A 1 112 ? -2.808 -2.827 4.683 1.00 83.62 112 ASP A N 1
ATOM 911 C CA . ASP A 1 112 ? -2.638 -2.450 3.274 1.00 83.62 112 ASP A CA 1
ATOM 912 C C . ASP A 1 112 ? -3.344 -3.398 2.296 1.00 83.62 112 ASP A C 1
ATOM 914 O O . ASP A 1 112 ? -3.568 -3.016 1.146 1.00 83.62 112 ASP A O 1
ATOM 918 N N . TYR A 1 113 ? -3.688 -4.611 2.748 1.00 87.25 113 TYR A N 1
ATOM 919 C CA . TYR A 1 113 ? -4.433 -5.611 1.976 1.00 87.25 113 TYR A CA 1
ATOM 920 C C . TYR A 1 113 ? -5.924 -5.657 2.326 1.00 87.25 113 TYR A C 1
ATOM 922 O O . TYR A 1 113 ? -6.696 -6.387 1.705 1.00 87.25 113 TYR A O 1
ATOM 930 N N . TYR A 1 114 ? -6.361 -4.912 3.348 1.00 91.25 114 TYR A N 1
ATOM 931 C CA . TYR A 1 114 ? -7.736 -5.009 3.838 1.00 91.25 114 TYR A CA 1
ATOM 932 C C . TYR A 1 114 ? -8.750 -4.500 2.818 1.00 91.25 114 TYR A C 1
ATOM 934 O O . TYR A 1 114 ? -9.891 -4.947 2.847 1.00 91.25 114 TYR A O 1
ATOM 942 N N . GLN A 1 115 ? -8.369 -3.596 1.911 1.00 89.62 115 GLN A N 1
ATOM 943 C CA . GLN A 1 115 ? -9.293 -3.109 0.888 1.00 89.62 115 GLN A CA 1
ATOM 944 C C . GLN A 1 115 ? -9.580 -4.179 -0.171 1.00 89.62 115 GLN A C 1
ATOM 946 O O . GLN A 1 115 ? -10.731 -4.360 -0.568 1.00 89.62 115 GLN A O 1
ATOM 951 N N . GLU A 1 116 ? -8.557 -4.908 -0.601 1.00 87.94 116 GLU A N 1
ATOM 952 C CA . GLU A 1 116 ? -8.675 -6.017 -1.543 1.00 87.94 116 GLU A CA 1
ATOM 953 C C . GLU A 1 116 ? -9.460 -7.164 -0.904 1.00 87.94 116 GLU A C 1
ATOM 955 O O . GLU A 1 116 ? -10.437 -7.643 -1.480 1.00 87.94 116 GLU A O 1
ATOM 960 N N . ILE A 1 117 ? -9.113 -7.518 0.341 1.00 92.12 117 ILE A N 1
ATOM 961 C CA . ILE A 1 117 ? -9.857 -8.514 1.120 1.00 92.12 117 ILE A CA 1
ATOM 962 C C . ILE A 1 117 ? -11.320 -8.089 1.269 1.00 92.12 117 ILE A C 1
ATOM 964 O O . ILE A 1 117 ? -12.210 -8.913 1.099 1.00 92.12 117 ILE A O 1
ATOM 968 N N . TYR A 1 118 ? -11.593 -6.812 1.551 1.00 93.00 118 TYR A N 1
ATOM 969 C CA . TYR A 1 118 ? -12.955 -6.306 1.717 1.00 93.00 118 TYR A CA 1
ATOM 970 C C . TYR A 1 118 ? -13.767 -6.329 0.427 1.00 93.00 118 TYR A C 1
ATOM 972 O O . TYR A 1 118 ? -14.951 -6.649 0.457 1.00 93.00 118 TYR A O 1
ATOM 980 N N . THR A 1 119 ? -13.137 -6.033 -0.705 1.00 89.50 119 THR A N 1
ATOM 981 C CA . THR A 1 119 ? -13.803 -6.050 -2.012 1.00 89.50 119 THR A CA 1
ATOM 982 C C . THR A 1 119 ? -14.281 -7.462 -2.350 1.00 89.50 119 THR A C 1
ATOM 984 O O . THR A 1 119 ? -15.456 -7.665 -2.647 1.00 89.50 119 THR A O 1
ATOM 987 N N . GLU A 1 120 ? -13.406 -8.452 -2.194 1.00 90.12 120 GLU A N 1
ATOM 988 C CA . GLU A 1 120 ? -13.735 -9.866 -2.401 1.00 90.12 120 GLU A CA 1
ATOM 989 C C . GLU A 1 120 ? -14.691 -10.400 -1.327 1.00 90.12 120 GLU A C 1
ATOM 991 O O . GLU A 1 120 ? -15.586 -11.198 -1.610 1.00 90.12 120 GLU A O 1
ATOM 996 N N . TYR A 1 121 ? -14.549 -9.921 -0.089 1.00 92.50 121 TYR A N 1
ATOM 997 C CA . TYR A 1 121 ? -15.460 -10.234 1.006 1.00 92.50 121 TYR A CA 1
ATOM 998 C C . TYR A 1 121 ? -16.893 -9.783 0.703 1.00 92.50 121 TYR A C 1
ATOM 1000 O O . TYR A 1 121 ? -17.824 -10.525 0.987 1.00 92.50 121 TYR A O 1
ATOM 1008 N N . LEU A 1 122 ? -17.091 -8.598 0.114 1.00 91.00 122 LEU A N 1
ATOM 1009 C CA . LEU A 1 122 ? -18.427 -8.092 -0.216 1.00 91.00 122 LEU A CA 1
ATOM 1010 C C . LEU A 1 122 ? -19.145 -8.946 -1.264 1.00 91.00 122 LEU A C 1
ATOM 1012 O O . LEU A 1 122 ? -20.371 -9.028 -1.233 1.00 91.00 122 LEU A O 1
ATOM 1016 N N . GLU A 1 123 ? -18.414 -9.571 -2.186 1.00 89.00 123 GLU A N 1
ATOM 1017 C CA . GLU A 1 123 ? -18.993 -10.548 -3.113 1.00 89.00 123 GLU A CA 1
ATOM 1018 C C . GLU A 1 123 ? -19.246 -11.885 -2.409 1.00 89.00 123 GLU A C 1
ATOM 1020 O O . GLU A 1 123 ? -20.329 -12.452 -2.524 1.00 89.00 123 GLU A O 1
ATOM 1025 N N . PHE A 1 124 ? -18.295 -12.344 -1.594 1.00 88.94 124 PHE A N 1
ATOM 1026 C CA . PHE A 1 124 ? -18.419 -13.566 -0.799 1.00 88.94 124 PHE A CA 1
ATOM 1027 C C . PHE A 1 124 ? -19.607 -13.544 0.187 1.00 88.94 124 PHE A C 1
ATOM 1029 O O . PHE A 1 124 ? -20.314 -14.542 0.322 1.00 88.94 124 PHE A O 1
ATOM 1036 N N . GLU A 1 125 ? -19.853 -12.413 0.854 1.00 90.31 125 GLU A N 1
ATOM 1037 C CA . GLU A 1 125 ? -20.924 -12.218 1.844 1.00 90.31 125 GLU A CA 1
ATOM 1038 C C . GLU A 1 125 ? -22.327 -12.314 1.223 1.00 90.31 125 GLU A C 1
ATOM 1040 O O . GLU A 1 125 ? -23.283 -12.654 1.917 1.00 90.31 125 GLU A O 1
ATOM 1045 N N . LYS A 1 126 ? -22.482 -12.057 -0.085 1.00 88.56 126 LYS A N 1
ATOM 1046 C CA . LYS A 1 126 ? -23.793 -12.148 -0.757 1.00 88.56 126 LYS A CA 1
ATOM 1047 C C . LYS A 1 126 ? -24.323 -13.578 -0.820 1.00 88.56 126 LYS A C 1
ATOM 1049 O O . LYS A 1 126 ? -25.533 -13.776 -0.733 1.00 88.56 126 LYS A O 1
ATOM 1054 N N . ASP A 1 127 ? -23.422 -14.547 -0.957 1.00 84.56 127 ASP A N 1
ATOM 1055 C CA . ASP A 1 127 ? -23.761 -15.942 -1.242 1.00 84.56 127 ASP A CA 1
ATOM 1056 C C . ASP A 1 127 ? -23.576 -16.871 -0.031 1.00 84.56 127 ASP A C 1
ATOM 1058 O O . ASP A 1 127 ? -23.816 -18.078 -0.131 1.00 84.56 127 ASP A O 1
ATOM 1062 N N . ARG A 1 128 ? -23.149 -16.342 1.125 1.00 82.31 128 ARG A N 1
ATOM 1063 C CA . ARG A 1 128 ? -22.913 -17.130 2.343 1.00 82.31 128 ARG A CA 1
ATOM 1064 C C . ARG A 1 128 ? -23.352 -16.416 3.614 1.00 82.31 128 ARG A C 1
ATOM 1066 O O . ARG A 1 128 ? -23.194 -15.212 3.760 1.00 82.31 128 ARG A O 1
ATOM 1073 N N . TYR A 1 129 ? -23.829 -17.213 4.567 1.00 79.25 129 TYR A N 1
ATOM 1074 C CA . TYR A 1 129 ? -24.254 -16.750 5.893 1.00 79.25 129 TYR A CA 1
ATOM 1075 C C . TYR A 1 129 ? -23.407 -17.320 7.037 1.00 79.25 129 TYR A C 1
ATOM 1077 O O . TYR A 1 129 ? -23.465 -16.805 8.152 1.00 79.25 129 TYR A O 1
ATOM 1085 N N . ASP A 1 130 ? -22.624 -18.367 6.768 1.00 89.81 130 ASP A N 1
ATOM 1086 C CA . ASP A 1 130 ? -21.839 -19.057 7.786 1.00 89.81 130 ASP A CA 1
ATOM 1087 C C . ASP A 1 130 ? -20.440 -18.452 7.907 1.00 89.81 130 ASP A C 1
ATOM 1089 O O . ASP A 1 130 ? -19.773 -18.165 6.908 1.00 89.81 130 ASP A O 1
ATOM 1093 N N . ARG A 1 131 ? -19.989 -18.281 9.153 1.00 92.06 131 ARG A N 1
ATOM 1094 C CA . ARG A 1 131 ? -18.630 -17.832 9.459 1.00 92.06 131 ARG A CA 1
ATOM 1095 C C . ARG A 1 131 ? -17.626 -18.925 9.094 1.00 92.06 131 ARG A C 1
ATOM 1097 O O . ARG A 1 131 ? -17.787 -20.074 9.503 1.00 92.06 131 ARG A O 1
ATOM 1104 N N . LEU A 1 132 ? -16.581 -18.542 8.368 1.00 93.81 132 LEU A N 1
ATOM 1105 C CA . LEU A 1 132 ? -15.467 -19.409 8.019 1.00 93.81 132 LEU A CA 1
ATOM 1106 C C . LEU A 1 132 ? -14.655 -19.783 9.259 1.00 93.81 132 LEU A C 1
ATOM 1108 O O . LEU A 1 132 ? -14.433 -18.967 10.157 1.00 93.81 132 LEU A O 1
ATOM 1112 N N . SER A 1 133 ? -14.170 -21.021 9.275 1.00 95.38 133 SER A N 1
ATOM 1113 C CA . SER A 1 133 ? -13.130 -21.440 10.211 1.00 95.38 133 SER A CA 1
ATOM 1114 C C . SER A 1 133 ? -11.808 -20.706 9.950 1.00 95.38 133 SER A C 1
ATOM 1116 O O . SER A 1 133 ? -11.623 -20.059 8.914 1.00 95.38 133 SER A O 1
ATOM 1118 N N . GLU A 1 134 ? -10.857 -20.839 10.876 1.00 95.75 134 GLU A N 1
ATOM 1119 C CA . GLU A 1 134 ? -9.493 -20.316 10.730 1.00 95.75 134 GLU A CA 1
ATOM 1120 C C . GLU A 1 134 ? -8.856 -20.786 9.409 1.00 95.75 134 GLU A C 1
ATOM 1122 O O . GLU A 1 134 ? -8.462 -19.971 8.579 1.00 95.75 134 GLU A O 1
ATOM 1127 N N . SER A 1 135 ? -8.877 -22.100 9.148 1.00 94.69 135 SER A N 1
ATOM 1128 C CA . SER A 1 135 ? -8.298 -22.684 7.932 1.00 94.69 135 SER A CA 1
ATOM 1129 C C . SER A 1 135 ? -8.977 -22.199 6.652 1.00 94.69 135 SER A C 1
ATOM 1131 O O . SER A 1 135 ? -8.301 -21.983 5.648 1.00 94.69 135 SER A O 1
ATOM 1133 N N . GLU A 1 136 ? -10.302 -22.053 6.650 1.00 94.56 136 GLU A N 1
ATOM 1134 C CA . GLU A 1 136 ? -11.031 -21.569 5.473 1.00 94.56 136 GLU A CA 1
ATOM 1135 C C . GLU A 1 136 ? -10.783 -20.079 5.234 1.00 94.56 136 GLU A C 1
ATOM 1137 O O . GLU A 1 136 ? -10.661 -19.658 4.084 1.00 94.56 136 GLU A O 1
ATOM 1142 N N . THR A 1 137 ? -10.659 -19.294 6.309 1.00 95.56 137 THR A N 1
ATOM 1143 C CA . THR A 1 137 ? -10.303 -17.872 6.238 1.00 95.56 137 THR A CA 1
ATOM 1144 C C . THR A 1 137 ? -8.904 -17.699 5.654 1.00 95.56 137 THR A C 1
ATOM 1146 O O . THR A 1 137 ? -8.725 -16.863 4.771 1.00 95.56 137 THR A O 1
ATOM 1149 N N . SER A 1 138 ? -7.930 -18.517 6.072 1.00 93.88 138 SER A N 1
ATOM 1150 C CA . SER A 1 138 ? -6.581 -18.497 5.493 1.00 93.88 138 SER A CA 1
ATOM 1151 C C . SER A 1 138 ? -6.612 -18.797 3.997 1.00 93.88 138 SER A C 1
ATOM 1153 O O . SER A 1 138 ? -6.102 -18.007 3.215 1.00 93.88 138 SER A O 1
ATOM 1155 N N . VAL A 1 139 ? -7.299 -19.865 3.574 1.00 93.88 139 VAL A N 1
ATOM 1156 C CA . VAL A 1 139 ? -7.424 -20.215 2.145 1.00 93.88 139 VAL A CA 1
ATOM 1157 C C . VAL A 1 139 ? -8.102 -19.099 1.344 1.00 93.88 139 VAL A C 1
ATOM 1159 O O . VAL A 1 139 ? -7.701 -18.811 0.215 1.00 93.88 139 VAL A O 1
ATOM 1162 N N . PHE A 1 140 ? -9.129 -18.463 1.912 1.00 93.06 140 PHE A N 1
ATOM 1163 C CA . PHE A 1 140 ? -9.813 -17.336 1.286 1.00 93.06 140 PHE A CA 1
ATOM 1164 C C . PHE A 1 140 ? -8.869 -16.147 1.077 1.00 93.06 140 PHE A C 1
ATOM 1166 O O . PHE A 1 140 ? -8.781 -15.640 -0.042 1.00 93.06 140 PHE A O 1
ATOM 1173 N N . ILE A 1 141 ? -8.141 -15.737 2.119 1.00 93.31 141 ILE A N 1
ATOM 1174 C CA . ILE A 1 141 ? -7.201 -14.614 2.054 1.00 93.31 141 ILE A CA 1
ATOM 1175 C C . ILE A 1 141 ? -6.030 -14.947 1.125 1.00 93.31 141 ILE A C 1
ATOM 1177 O O . ILE A 1 141 ? -5.733 -14.154 0.237 1.00 93.31 141 ILE A O 1
ATOM 1181 N N . ASP A 1 142 ? -5.427 -16.130 1.238 1.00 90.19 142 ASP A N 1
ATOM 1182 C CA . ASP A 1 142 ? -4.301 -16.554 0.398 1.00 90.19 142 ASP A CA 1
ATOM 1183 C C . ASP A 1 142 ? -4.655 -16.520 -1.089 1.00 90.19 142 ASP A C 1
ATOM 1185 O O . ASP A 1 142 ? -3.871 -16.044 -1.911 1.00 90.19 142 ASP A O 1
ATOM 1189 N N . ARG A 1 143 ? -5.868 -16.956 -1.450 1.00 90.12 143 ARG A N 1
ATOM 1190 C CA . ARG A 1 143 ? -6.360 -16.866 -2.829 1.00 90.12 143 ARG A CA 1
ATOM 1191 C C . ARG A 1 143 ? -6.365 -15.420 -3.324 1.00 90.12 143 ARG A C 1
ATOM 1193 O O . ARG A 1 143 ? -5.918 -15.171 -4.440 1.00 90.12 143 ARG A O 1
ATOM 1200 N N . ILE A 1 144 ? -6.833 -14.483 -2.501 1.00 89.19 144 ILE A N 1
ATOM 1201 C CA . ILE A 1 144 ? -6.879 -13.054 -2.839 1.00 89.19 144 ILE A CA 1
ATOM 1202 C C . ILE A 1 144 ? -5.456 -12.521 -2.981 1.00 89.19 144 ILE A C 1
ATOM 1204 O O . ILE A 1 144 ? -5.118 -11.964 -4.022 1.00 89.19 144 ILE A O 1
ATOM 1208 N N . LEU A 1 145 ? -4.599 -12.768 -1.988 1.00 85.25 145 LEU A N 1
ATOM 1209 C CA . LEU A 1 145 ? -3.203 -12.319 -1.965 1.00 85.25 145 LEU A CA 1
ATOM 1210 C C . LEU A 1 145 ? -2.348 -12.924 -3.086 1.00 85.25 145 LEU A C 1
ATOM 1212 O O . LEU A 1 145 ? -1.355 -12.328 -3.495 1.00 85.25 145 LEU A O 1
ATOM 1216 N N . SER A 1 146 ? -2.744 -14.081 -3.616 1.00 82.62 146 SER A N 1
ATOM 1217 C CA . SER A 1 146 ? -2.098 -14.724 -4.763 1.00 82.62 146 SER A CA 1
ATOM 1218 C C . SER A 1 146 ? -2.545 -14.184 -6.128 1.00 82.62 146 SER A C 1
ATOM 1220 O O . SER A 1 146 ? -1.983 -14.594 -7.150 1.00 82.62 146 SER A O 1
ATOM 1222 N N . SER A 1 147 ? -3.537 -13.285 -6.161 1.00 81.75 147 SER A N 1
ATOM 1223 C CA . SER A 1 147 ? -4.008 -12.655 -7.396 1.00 81.75 147 SER A CA 1
ATOM 1224 C C . SER A 1 147 ? -2.903 -11.841 -8.068 1.00 81.75 147 SER A C 1
ATOM 1226 O O . SER A 1 147 ? -2.008 -11.300 -7.413 1.00 81.75 147 SER A O 1
ATOM 1228 N N . GLU A 1 148 ? -2.960 -11.762 -9.398 1.00 79.12 148 GLU A N 1
ATOM 1229 C CA . GLU A 1 148 ? -1.940 -11.067 -10.188 1.00 79.12 148 GLU A CA 1
ATOM 1230 C C . GLU A 1 148 ? -1.829 -9.590 -9.792 1.00 79.12 148 GLU A C 1
ATOM 1232 O O . GLU A 1 148 ? -0.732 -9.113 -9.520 1.00 79.12 148 GLU A O 1
ATOM 1237 N N . THR A 1 149 ? -2.967 -8.934 -9.558 1.00 76.12 149 THR A N 1
ATOM 1238 C CA . THR A 1 149 ? -3.043 -7.541 -9.102 1.00 76.12 149 THR A CA 1
ATOM 1239 C C . THR A 1 149 ? -2.282 -7.292 -7.797 1.00 76.12 149 THR A C 1
ATOM 1241 O O . THR A 1 149 ? -1.628 -6.262 -7.643 1.00 76.12 149 THR A O 1
ATOM 1244 N N . ILE A 1 150 ? -2.308 -8.230 -6.841 1.00 79.56 150 ILE A N 1
ATOM 1245 C CA . ILE A 1 150 ? -1.572 -8.069 -5.576 1.00 79.56 150 ILE A CA 1
ATOM 1246 C C . ILE A 1 150 ? -0.072 -8.292 -5.768 1.00 79.56 150 ILE A C 1
ATOM 1248 O O . ILE A 1 150 ? 0.733 -7.586 -5.151 1.00 79.56 150 ILE A O 1
ATOM 1252 N N . LYS A 1 151 ? 0.331 -9.207 -6.655 1.00 83.06 151 LYS A N 1
ATOM 1253 C CA . LYS A 1 151 ? 1.746 -9.354 -7.027 1.00 83.06 151 LYS A CA 1
ATOM 1254 C C . LYS A 1 151 ? 2.272 -8.096 -7.711 1.00 83.06 151 LYS A C 1
ATOM 1256 O O . LYS A 1 151 ? 3.359 -7.637 -7.373 1.00 83.06 151 LYS A O 1
ATOM 1261 N N . GLU A 1 152 ? 1.497 -7.520 -8.622 1.00 84.88 152 GLU A N 1
ATOM 1262 C CA . GLU A 1 152 ? 1.838 -6.279 -9.318 1.00 84.88 152 GLU A CA 1
ATOM 1263 C C . GLU A 1 152 ? 1.909 -5.097 -8.349 1.00 84.88 152 GLU A C 1
ATOM 1265 O O . GLU A 1 152 ? 2.881 -4.344 -8.382 1.00 84.88 152 GLU A O 1
ATOM 1270 N N . LYS A 1 153 ? 0.962 -4.987 -7.405 1.00 84.62 153 LYS A N 1
ATOM 1271 C CA . LYS A 1 153 ? 1.008 -3.990 -6.323 1.00 84.62 153 LYS A CA 1
ATOM 1272 C C . LYS A 1 153 ? 2.264 -4.139 -5.469 1.00 84.62 153 LYS A C 1
ATOM 1274 O O . LYS A 1 153 ? 2.925 -3.147 -5.170 1.00 84.62 153 LYS A O 1
ATOM 1279 N N . LYS A 1 154 ? 2.627 -5.368 -5.094 1.00 85.50 154 LYS A N 1
ATOM 1280 C CA . LYS A 1 154 ? 3.857 -5.637 -4.340 1.00 85.50 154 LYS A CA 1
ATOM 1281 C C . LYS A 1 154 ? 5.096 -5.211 -5.131 1.00 85.50 154 LYS A C 1
ATOM 1283 O O . LYS A 1 154 ? 5.949 -4.516 -4.590 1.00 85.50 154 LYS A O 1
ATOM 1288 N N . LYS A 1 155 ? 5.159 -5.566 -6.415 1.00 90.00 155 LYS A N 1
ATOM 1289 C CA . LYS A 1 155 ? 6.245 -5.169 -7.318 1.00 90.00 155 LYS A CA 1
ATOM 1290 C C . LYS A 1 155 ? 6.346 -3.644 -7.456 1.00 90.00 155 LYS A C 1
ATOM 1292 O O . LYS A 1 155 ? 7.445 -3.102 -7.416 1.00 90.00 155 LYS A O 1
ATOM 1297 N N . ALA A 1 156 ? 5.215 -2.944 -7.553 1.00 91.12 156 ALA A N 1
ATOM 1298 C CA . ALA A 1 156 ? 5.179 -1.484 -7.584 1.00 91.12 156 ALA A CA 1
ATOM 1299 C C . ALA A 1 156 ? 5.747 -0.869 -6.290 1.00 91.12 156 ALA A C 1
ATOM 1301 O O . ALA A 1 156 ? 6.547 0.061 -6.351 1.00 91.12 156 ALA A O 1
ATOM 1302 N N . LEU A 1 157 ? 5.404 -1.417 -5.119 1.00 88.50 157 LEU A N 1
ATOM 1303 C CA . LEU A 1 157 ? 5.958 -0.963 -3.836 1.00 88.50 157 LEU A CA 1
ATOM 1304 C C . LEU A 1 157 ? 7.475 -1.201 -3.732 1.00 88.50 157 LEU A C 1
ATOM 1306 O O . LEU A 1 157 ? 8.198 -0.328 -3.254 1.00 88.50 157 LEU A O 1
ATOM 1310 N N . GLU A 1 158 ? 7.970 -2.339 -4.223 1.00 90.88 158 GLU A N 1
ATOM 1311 C CA . GLU A 1 158 ? 9.410 -2.631 -4.293 1.00 90.88 158 GLU A CA 1
ATOM 1312 C C . GLU A 1 158 ? 10.146 -1.648 -5.228 1.00 90.88 158 GLU A C 1
ATOM 1314 O O . GLU A 1 158 ? 11.226 -1.154 -4.892 1.00 90.88 158 GLU A O 1
ATOM 1319 N N . LEU A 1 159 ? 9.545 -1.295 -6.373 1.00 93.12 159 LEU A N 1
ATOM 1320 C CA . LEU A 1 159 ? 10.083 -0.275 -7.284 1.00 93.12 159 LEU A CA 1
ATOM 1321 C C . LEU A 1 159 ? 10.124 1.110 -6.637 1.00 93.12 159 LEU A C 1
ATOM 1323 O O . LEU A 1 159 ? 11.106 1.828 -6.808 1.00 93.12 159 LEU A O 1
ATOM 1327 N N . ILE A 1 160 ? 9.104 1.478 -5.860 1.00 92.00 160 ILE A N 1
ATOM 1328 C CA . ILE A 1 160 ? 9.082 2.737 -5.105 1.00 92.00 160 ILE A CA 1
ATOM 1329 C C . ILE A 1 160 ? 10.228 2.793 -4.099 1.00 92.00 160 ILE A C 1
ATOM 1331 O O . ILE A 1 160 ? 10.905 3.817 -3.994 1.00 92.00 160 ILE A O 1
ATOM 1335 N N . GLU A 1 161 ? 10.464 1.717 -3.352 1.00 90.06 161 GLU A N 1
ATOM 1336 C CA . GLU A 1 161 ? 11.582 1.655 -2.409 1.00 90.06 161 GLU A CA 1
ATOM 1337 C C . GLU A 1 161 ? 12.923 1.802 -3.143 1.00 90.06 161 GLU A C 1
ATOM 1339 O O . GLU A 1 161 ? 13.755 2.631 -2.765 1.00 90.06 161 GLU A O 1
ATOM 1344 N N . SER A 1 162 ? 13.094 1.084 -4.257 1.00 90.69 162 SER A N 1
ATOM 1345 C CA . SER A 1 162 ? 14.291 1.178 -5.096 1.00 90.69 162 SER A CA 1
ATOM 1346 C C . SER A 1 162 ? 14.512 2.590 -5.653 1.00 90.69 162 SER A C 1
ATOM 1348 O O . SER A 1 162 ? 15.612 3.136 -5.537 1.00 90.69 162 SER A O 1
ATOM 1350 N N . LEU A 1 163 ? 13.467 3.222 -6.194 1.00 92.12 163 LEU A N 1
ATOM 1351 C CA . LEU A 1 163 ? 13.515 4.585 -6.724 1.00 92.12 163 LEU A CA 1
ATOM 1352 C C . LEU A 1 163 ? 13.866 5.597 -5.635 1.00 92.12 163 LEU A C 1
ATOM 1354 O O . LEU A 1 163 ? 14.719 6.451 -5.860 1.00 92.12 163 LEU A O 1
ATOM 1358 N N . ASN A 1 164 ? 13.292 5.473 -4.438 1.00 90.19 164 ASN A N 1
ATOM 1359 C CA . ASN A 1 164 ? 13.635 6.343 -3.313 1.00 90.19 164 ASN A CA 1
ATOM 1360 C C . ASN A 1 164 ? 15.116 6.230 -2.915 1.00 90.19 164 ASN A C 1
ATOM 1362 O O . ASN A 1 164 ? 15.737 7.236 -2.568 1.00 90.19 164 ASN A O 1
ATOM 1366 N N . GLU A 1 165 ? 15.712 5.038 -2.983 1.00 88.19 165 GLU A N 1
ATOM 1367 C CA . GLU A 1 165 ? 17.152 4.868 -2.753 1.00 88.19 165 GLU A CA 1
ATOM 1368 C C . GLU A 1 165 ? 18.013 5.419 -3.898 1.00 88.19 165 GLU A C 1
ATOM 1370 O O . GLU A 1 165 ? 19.107 5.939 -3.659 1.00 88.19 165 GLU A O 1
ATOM 1375 N N . LEU A 1 166 ? 17.534 5.336 -5.142 1.00 84.69 166 LEU A N 1
ATOM 1376 C CA . LEU A 1 166 ? 18.221 5.898 -6.307 1.00 84.69 166 LEU A CA 1
ATOM 1377 C C . LEU A 1 166 ? 18.184 7.431 -6.310 1.00 84.69 166 LEU A C 1
ATOM 1379 O O . LEU A 1 166 ? 19.214 8.051 -6.560 1.00 84.69 166 LEU A O 1
ATOM 1383 N N . ILE A 1 167 ? 17.054 8.040 -5.940 1.00 85.38 167 ILE A N 1
ATOM 1384 C CA . ILE A 1 167 ? 16.860 9.501 -5.860 1.00 85.38 167 ILE A CA 1
ATOM 1385 C C . ILE A 1 167 ? 17.821 10.157 -4.858 1.00 85.38 167 ILE A C 1
ATOM 1387 O O . ILE A 1 167 ? 18.239 11.303 -5.041 1.00 85.38 167 ILE A O 1
ATOM 1391 N N . LYS A 1 168 ? 18.231 9.432 -3.808 1.00 87.19 168 LYS A N 1
ATOM 1392 C CA . LYS A 1 168 ? 19.231 9.915 -2.839 1.00 87.19 168 LYS A CA 1
ATOM 1393 C C . LYS A 1 168 ? 20.619 10.105 -3.455 1.00 87.19 168 LYS A C 1
ATOM 1395 O O . LYS A 1 168 ? 21.449 10.802 -2.869 1.00 87.19 168 LYS A O 1
ATOM 1400 N N . LYS A 1 169 ? 20.904 9.472 -4.594 1.00 86.19 169 LYS A N 1
ATOM 1401 C CA . LYS A 1 169 ? 22.203 9.522 -5.268 1.00 86.19 169 LYS A CA 1
ATOM 1402 C C . LYS A 1 169 ? 22.167 10.557 -6.399 1.00 86.19 169 LYS A C 1
ATOM 1404 O O . LYS A 1 169 ? 21.127 10.752 -7.023 1.00 86.19 169 LYS A O 1
ATOM 1409 N N . PRO A 1 170 ? 23.288 11.235 -6.693 1.00 81.88 170 PRO A N 1
ATOM 1410 C CA . PRO A 1 170 ? 23.357 12.112 -7.852 1.00 81.88 170 PRO A CA 1
ATOM 1411 C C . PRO A 1 170 ? 23.256 11.295 -9.147 1.00 81.88 170 PRO A C 1
ATOM 1413 O O . PRO A 1 170 ? 23.915 10.263 -9.297 1.00 81.88 170 PRO A O 1
ATOM 1416 N N . LEU A 1 171 ? 22.464 11.790 -10.096 1.00 84.31 171 LEU A N 1
ATOM 1417 C CA . LEU A 1 171 ? 22.498 11.326 -11.480 1.00 84.31 171 LEU A CA 1
ATOM 1418 C C . LEU A 1 171 ? 23.775 11.883 -12.113 1.00 84.31 171 LEU A C 1
ATOM 1420 O O . LEU A 1 171 ? 23.979 13.093 -12.118 1.00 84.31 171 LEU A O 1
ATOM 1424 N N . THR A 1 172 ? 24.662 11.011 -12.586 1.00 80.25 172 THR A N 1
ATOM 1425 C CA . THR A 1 172 ? 26.023 11.412 -13.008 1.00 80.25 172 THR A CA 1
ATOM 1426 C C . THR A 1 172 ? 26.352 11.024 -14.442 1.00 80.25 172 THR A C 1
ATOM 1428 O O . THR A 1 172 ? 27.320 11.521 -15.005 1.00 80.25 172 THR A O 1
ATOM 1431 N N . ASN A 1 173 ? 25.575 10.127 -15.049 1.00 79.06 173 ASN A N 1
ATOM 1432 C CA . ASN A 1 173 ? 25.788 9.668 -16.418 1.00 79.06 173 ASN A CA 1
ATOM 1433 C C . ASN A 1 173 ? 24.492 9.139 -17.051 1.00 79.06 173 ASN A C 1
ATOM 1435 O O . ASN A 1 173 ? 23.489 8.914 -16.363 1.00 79.06 173 ASN A O 1
ATOM 1439 N N . CYS A 1 174 ? 24.548 8.894 -18.363 1.00 76.62 174 CYS A N 1
ATOM 1440 C CA . CYS A 1 174 ? 23.417 8.417 -19.155 1.00 76.62 174 CYS A CA 1
ATOM 1441 C C . CYS A 1 174 ? 22.823 7.102 -18.631 1.00 76.62 174 CYS A C 1
ATOM 1443 O O . CYS A 1 174 ? 21.605 6.982 -18.568 1.00 76.62 174 CYS A O 1
ATOM 1445 N N . ASN A 1 175 ? 23.654 6.164 -18.168 1.00 81.31 175 ASN A N 1
ATOM 1446 C CA . ASN A 1 175 ? 23.195 4.876 -17.646 1.00 81.31 175 ASN A CA 1
ATOM 1447 C C . ASN A 1 175 ? 22.415 5.034 -16.339 1.00 81.31 175 ASN A C 1
ATOM 1449 O O . ASN A 1 175 ? 21.392 4.384 -16.153 1.00 81.31 175 ASN A O 1
ATOM 1453 N N . THR A 1 176 ? 22.864 5.916 -15.437 1.00 83.56 176 THR A N 1
ATOM 1454 C CA . THR A 1 176 ? 22.132 6.207 -14.191 1.00 83.56 176 THR A CA 1
ATOM 1455 C C . THR A 1 176 ? 20.808 6.916 -14.448 1.00 83.56 176 THR A C 1
ATOM 1457 O O . THR A 1 176 ? 19.826 6.626 -13.775 1.00 83.56 176 THR A O 1
ATOM 1460 N N . CYS A 1 177 ? 20.754 7.814 -15.434 1.00 84.94 177 CYS A N 1
ATOM 1461 C CA . CYS A 1 177 ? 19.505 8.468 -15.811 1.00 84.94 177 CYS A CA 1
ATOM 1462 C C . CYS A 1 177 ? 18.546 7.485 -16.497 1.00 84.94 177 CYS A C 1
ATOM 1464 O O . CYS A 1 177 ? 17.351 7.470 -16.205 1.00 84.94 177 CYS A O 1
ATOM 1466 N N . GLY A 1 178 ? 19.080 6.639 -17.376 1.00 85.88 178 GLY A N 1
ATOM 1467 C CA . GLY A 1 178 ? 18.337 5.615 -18.093 1.00 85.88 178 GLY A CA 1
ATOM 1468 C C . GLY A 1 178 ? 17.730 4.567 -17.168 1.00 85.88 178 GLY A C 1
ATOM 1469 O O . GLY A 1 178 ? 16.534 4.313 -17.254 1.00 85.88 178 GLY A O 1
ATOM 1470 N N . SER A 1 179 ? 18.505 4.028 -16.222 1.00 87.44 179 SER A N 1
ATOM 1471 C CA . SER A 1 179 ? 18.007 3.025 -15.272 1.00 87.44 179 SER A CA 1
ATOM 1472 C C . SER A 1 179 ? 16.914 3.568 -14.355 1.00 87.44 179 SER A C 1
ATOM 1474 O O . SER A 1 179 ? 15.925 2.882 -14.103 1.00 87.44 179 SER A O 1
ATOM 1476 N N . VAL A 1 180 ? 17.048 4.819 -13.905 1.00 90.69 180 VAL A N 1
ATOM 1477 C CA . VAL A 1 180 ? 16.006 5.508 -13.134 1.00 90.69 180 VAL A CA 1
ATOM 1478 C C . VAL A 1 180 ? 14.755 5.734 -13.984 1.00 90.69 180 VAL A C 1
ATOM 1480 O O . VAL A 1 180 ? 13.650 5.469 -13.518 1.00 90.69 180 VAL A O 1
ATOM 1483 N N . SER A 1 181 ? 14.921 6.154 -15.241 1.00 89.44 181 SER A N 1
ATOM 1484 C CA . SER A 1 181 ? 13.804 6.352 -16.175 1.00 89.44 181 SER A CA 1
ATOM 1485 C C . SER A 1 181 ? 13.077 5.041 -16.481 1.00 89.44 181 SER A C 1
ATOM 1487 O O . SER A 1 181 ? 11.849 5.017 -16.516 1.00 89.44 181 SER A O 1
ATOM 1489 N N . GLN A 1 182 ? 13.816 3.939 -16.649 1.00 91.00 182 GLN A N 1
ATOM 1490 C CA . GLN A 1 182 ? 13.239 2.612 -16.851 1.00 91.00 182 GLN A CA 1
ATOM 1491 C C . GLN A 1 182 ? 12.452 2.157 -15.623 1.00 91.00 182 GLN A C 1
ATOM 1493 O O . GLN A 1 182 ? 11.307 1.736 -15.765 1.00 91.00 182 GLN A O 1
ATOM 1498 N N . ALA A 1 183 ? 13.036 2.269 -14.426 1.00 92.75 183 ALA A N 1
ATOM 1499 C CA . ALA A 1 183 ? 12.366 1.888 -13.185 1.00 92.75 183 ALA A CA 1
ATOM 1500 C C . ALA A 1 183 ? 11.098 2.722 -12.939 1.00 92.75 183 ALA A C 1
ATOM 1502 O O . ALA A 1 183 ? 10.070 2.181 -12.533 1.00 92.75 183 ALA A O 1
ATOM 1503 N N . PHE A 1 184 ? 11.144 4.026 -13.227 1.00 94.38 184 PHE A N 1
ATOM 1504 C CA . PHE A 1 184 ? 9.976 4.896 -13.115 1.00 94.38 184 PHE A CA 1
ATOM 1505 C C . PHE A 1 184 ? 8.900 4.557 -14.153 1.00 94.38 184 PHE A C 1
ATOM 1507 O O . PHE A 1 184 ? 7.735 4.436 -13.795 1.00 94.38 184 PHE A O 1
ATOM 1514 N N . GLY A 1 185 ? 9.262 4.316 -15.416 1.00 93.50 185 GLY A N 1
ATOM 1515 C CA . GLY A 1 185 ? 8.284 3.906 -16.428 1.00 93.50 185 GLY A CA 1
ATOM 1516 C C . GLY A 1 185 ? 7.668 2.531 -16.165 1.00 93.50 185 GLY A C 1
ATOM 1517 O O . GLY A 1 185 ? 6.500 2.317 -16.478 1.00 93.50 185 GLY A O 1
ATOM 1518 N N . GLU A 1 186 ? 8.408 1.603 -15.552 1.00 94.00 186 GLU A N 1
ATOM 1519 C CA . GLU A 1 186 ? 7.849 0.332 -15.076 1.00 94.00 186 GLU A CA 1
ATOM 1520 C C . GLU A 1 186 ? 6.862 0.537 -13.923 1.00 94.00 186 GLU A C 1
ATOM 1522 O O . GLU A 1 186 ? 5.793 -0.074 -13.922 1.00 94.00 186 GLU A O 1
ATOM 1527 N N . LEU A 1 187 ? 7.168 1.437 -12.983 1.00 94.88 187 LEU A N 1
ATOM 1528 C CA . LEU A 1 187 ? 6.236 1.816 -11.921 1.00 94.88 187 LEU A CA 1
ATOM 1529 C C . LEU A 1 187 ? 4.943 2.406 -12.499 1.00 94.88 187 LEU A C 1
ATOM 1531 O O . LEU A 1 187 ? 3.862 1.954 -12.128 1.00 94.88 187 LEU A O 1
ATOM 1535 N N . MET A 1 188 ? 5.044 3.369 -13.419 1.00 94.19 188 MET A N 1
ATOM 1536 C CA . MET A 1 188 ? 3.872 4.000 -14.033 1.00 94.19 188 MET A CA 1
ATOM 1537 C C . MET A 1 188 ? 3.034 2.996 -14.827 1.00 94.19 188 MET A C 1
ATOM 1539 O O . MET A 1 188 ? 1.817 2.966 -14.671 1.00 94.19 188 MET A O 1
ATOM 1543 N N . TYR A 1 189 ? 3.678 2.092 -15.575 1.00 94.12 189 TYR A N 1
ATOM 1544 C CA . TYR A 1 189 ? 2.990 1.001 -16.268 1.00 94.12 189 TYR A CA 1
ATOM 1545 C C . TYR A 1 189 ? 2.196 0.111 -15.300 1.00 94.12 189 TYR A C 1
ATOM 1547 O O . TYR A 1 189 ? 1.035 -0.192 -15.566 1.00 94.12 189 TYR A O 1
ATOM 1555 N N . LEU A 1 190 ? 2.778 -0.271 -14.155 1.00 91.56 190 LEU A N 1
ATOM 1556 C CA . LEU A 1 190 ? 2.072 -1.079 -13.153 1.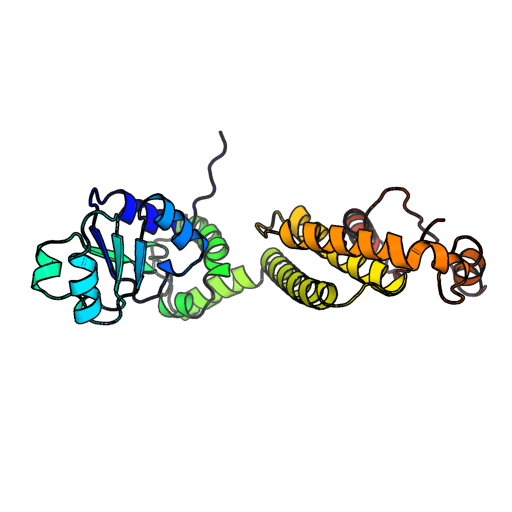00 91.56 190 LEU A CA 1
ATOM 1557 C C . LEU A 1 190 ? 0.912 -0.314 -12.510 1.00 91.56 190 LEU A C 1
ATOM 1559 O O . LEU A 1 190 ? -0.151 -0.893 -12.297 1.00 91.56 190 LEU A O 1
ATOM 1563 N N . VAL A 1 191 ? 1.115 0.967 -12.191 1.00 89.19 191 VAL A N 1
ATOM 1564 C CA . VAL A 1 191 ? 0.111 1.812 -11.535 1.00 89.19 191 VAL A CA 1
ATOM 1565 C C . VAL A 1 191 ? -1.073 2.075 -12.459 1.00 89.19 191 VAL A C 1
ATOM 1567 O O . VAL A 1 191 ? -2.211 1.815 -12.073 1.00 89.19 191 VAL A O 1
ATOM 1570 N N . HIS A 1 192 ? -0.821 2.531 -13.685 1.00 88.19 192 HIS A N 1
ATOM 1571 C CA . HIS A 1 192 ? -1.871 2.841 -14.652 1.00 88.19 192 HIS A CA 1
ATOM 1572 C C . HIS A 1 192 ? -2.509 1.587 -15.252 1.00 88.19 192 HIS A C 1
ATOM 1574 O O . HIS A 1 192 ? -3.727 1.543 -15.419 1.00 88.19 192 HIS A O 1
ATOM 1580 N N . GLY A 1 193 ? -1.713 0.556 -15.551 1.00 82.19 193 GLY A N 1
ATOM 1581 C CA . GLY A 1 193 ? -2.198 -0.689 -16.149 1.00 82.19 193 GLY A CA 1
ATOM 1582 C C . GLY A 1 193 ? -3.165 -1.460 -15.249 1.00 82.19 193 GLY A C 1
ATOM 1583 O O . GLY A 1 193 ? -4.077 -2.111 -15.758 1.00 82.19 193 GLY A O 1
ATOM 1584 N N . ASN A 1 194 ? -3.007 -1.336 -13.927 1.00 78.81 194 ASN A N 1
ATOM 1585 C CA . ASN A 1 194 ? -3.797 -2.067 -12.933 1.00 78.81 194 ASN A CA 1
ATOM 1586 C C . ASN A 1 194 ? -4.659 -1.172 -12.029 1.00 78.81 194 ASN A C 1
ATOM 1588 O O . ASN A 1 194 ? -5.180 -1.658 -11.025 1.00 78.81 194 ASN A O 1
ATOM 1592 N N . ASP A 1 195 ? -4.805 0.117 -12.365 1.00 75.44 195 ASP A N 1
ATOM 1593 C CA . ASP A 1 195 ? -5.552 1.115 -11.577 1.00 75.44 195 ASP A CA 1
ATOM 1594 C C . ASP A 1 195 ? -5.168 1.085 -10.081 1.00 75.44 195 ASP A C 1
ATOM 1596 O O . ASP A 1 195 ? -6.002 1.096 -9.168 1.00 75.44 195 ASP A O 1
ATOM 1600 N N . LEU A 1 196 ? -3.861 0.963 -9.813 1.00 79.25 196 LEU A N 1
ATOM 1601 C CA . LEU A 1 196 ? -3.356 0.863 -8.451 1.00 79.25 196 LEU A CA 1
ATOM 1602 C C . LEU A 1 196 ? -3.456 2.229 -7.779 1.00 79.25 196 LEU A C 1
ATOM 1604 O O . LEU A 1 196 ? -2.890 3.217 -8.234 1.00 79.25 196 LEU A O 1
ATOM 1608 N N . ASN A 1 197 ? -4.110 2.275 -6.622 1.00 76.44 197 ASN A N 1
ATOM 1609 C CA . ASN A 1 197 ? -4.236 3.497 -5.829 1.00 76.44 197 ASN A CA 1
ATOM 1610 C C . ASN A 1 197 ? -2.961 3.774 -5.006 1.00 76.44 197 ASN A C 1
ATOM 1612 O O . ASN A 1 197 ? -2.970 3.684 -3.769 1.00 76.44 197 ASN A O 1
ATOM 1616 N N . ILE A 1 198 ? -1.871 4.054 -5.718 1.00 82.56 198 ILE A N 1
ATOM 1617 C CA . ILE A 1 198 ? -0.535 4.373 -5.213 1.00 82.56 198 ILE A CA 1
ATOM 1618 C C . ILE A 1 198 ? -0.220 5.824 -5.585 1.00 82.56 198 ILE A C 1
ATOM 1620 O O . ILE A 1 198 ? -0.316 6.205 -6.747 1.00 82.56 198 ILE A O 1
ATOM 1624 N N . ASP A 1 199 ? 0.176 6.626 -4.598 1.00 83.69 199 ASP A N 1
ATOM 1625 C CA . ASP A 1 199 ? 0.604 8.008 -4.822 1.00 83.69 199 ASP A CA 1
ATOM 1626 C C . ASP A 1 199 ? 2.068 8.046 -5.287 1.00 83.69 199 ASP A C 1
ATOM 1628 O O . ASP A 1 199 ? 2.977 7.632 -4.560 1.00 83.69 199 ASP A O 1
ATOM 1632 N N . VAL A 1 200 ? 2.277 8.534 -6.510 1.00 90.50 200 VAL A N 1
ATOM 1633 C CA . VAL A 1 200 ? 3.586 8.660 -7.168 1.00 90.50 200 VAL A CA 1
ATOM 1634 C C . VAL A 1 200 ? 4.001 10.118 -7.398 1.00 90.50 200 VAL A C 1
ATOM 1636 O O . VAL A 1 200 ? 5.131 10.355 -7.825 1.00 90.50 200 VAL A O 1
ATOM 1639 N N . GLU A 1 201 ? 3.154 11.099 -7.057 1.00 89.31 201 GLU A N 1
ATOM 1640 C CA . GLU A 1 201 ? 3.366 12.523 -7.384 1.00 89.31 201 GLU A CA 1
ATOM 1641 C C . GLU A 1 201 ? 4.677 13.053 -6.797 1.00 89.31 201 GLU A C 1
ATOM 1643 O O . GLU A 1 201 ? 5.438 13.789 -7.431 1.00 89.31 201 GLU A O 1
ATOM 1648 N N . LYS A 1 202 ? 4.978 12.645 -5.562 1.00 89.12 202 LYS A N 1
ATOM 1649 C CA . LYS A 1 202 ? 6.213 13.048 -4.891 1.00 89.12 202 LYS A CA 1
ATOM 1650 C C . LYS A 1 202 ? 7.453 12.502 -5.602 1.00 89.12 202 LYS A C 1
ATOM 1652 O O . LYS A 1 202 ? 8.425 13.233 -5.772 1.00 89.12 202 LYS A O 1
ATOM 1657 N N . ILE A 1 203 ? 7.417 11.232 -6.002 1.00 91.88 203 ILE A N 1
ATOM 1658 C CA . ILE A 1 203 ? 8.534 10.571 -6.688 1.00 91.88 203 ILE A CA 1
ATOM 1659 C C . ILE A 1 203 ? 8.777 11.258 -8.027 1.00 91.88 203 ILE A C 1
ATOM 1661 O O . ILE A 1 203 ? 9.915 11.592 -8.344 1.00 91.88 203 ILE A O 1
ATOM 1665 N N . GLU A 1 204 ? 7.709 11.533 -8.773 1.00 92.56 204 GLU A N 1
ATOM 1666 C CA . GLU A 1 204 ? 7.773 12.260 -10.037 1.00 92.56 204 GLU A CA 1
ATOM 1667 C C . GLU A 1 204 ? 8.399 13.655 -9.862 1.00 92.56 204 GLU A C 1
ATOM 1669 O O . GLU A 1 204 ? 9.326 14.024 -10.584 1.00 92.56 204 GLU A O 1
ATOM 1674 N N . SER A 1 205 ? 7.955 14.419 -8.860 1.00 91.88 205 SER A N 1
ATOM 1675 C CA . SER A 1 205 ? 8.505 15.747 -8.557 1.00 91.88 205 SER A CA 1
ATOM 1676 C C . SER A 1 205 ? 9.999 15.704 -8.199 1.00 91.88 205 SER A C 1
ATOM 1678 O O . SER A 1 205 ? 10.786 16.536 -8.670 1.00 91.88 205 SER A O 1
ATOM 1680 N N . ASP A 1 206 ? 10.406 14.741 -7.369 1.00 91.44 206 ASP A N 1
ATOM 1681 C CA . ASP A 1 206 ? 11.801 14.573 -6.953 1.00 91.44 206 ASP A CA 1
ATOM 1682 C C . ASP A 1 206 ? 12.687 14.169 -8.149 1.00 91.44 206 ASP A C 1
ATOM 1684 O O . ASP A 1 206 ? 13.781 14.716 -8.335 1.00 91.44 206 ASP A O 1
ATOM 1688 N N . LEU A 1 207 ? 12.193 13.271 -9.008 1.00 91.44 207 LEU A N 1
ATOM 1689 C CA . LEU A 1 207 ? 12.873 12.845 -10.233 1.00 91.44 207 LEU A CA 1
ATOM 1690 C C . LEU A 1 207 ? 13.021 13.980 -11.245 1.00 91.44 207 LEU A C 1
ATOM 1692 O O . LEU A 1 207 ? 14.112 14.169 -11.781 1.00 91.44 207 LEU A O 1
ATOM 1696 N N . ASN A 1 208 ? 11.972 14.774 -11.463 1.00 90.88 208 ASN A N 1
ATOM 1697 C CA . ASN A 1 208 ? 12.023 15.936 -12.350 1.00 90.88 208 ASN A CA 1
ATOM 1698 C C . ASN A 1 208 ? 13.089 16.939 -11.899 1.00 90.88 208 ASN A C 1
ATOM 1700 O O . ASN A 1 208 ? 13.883 17.423 -12.707 1.00 90.88 208 ASN A O 1
ATOM 1704 N N . THR A 1 209 ? 13.166 17.200 -10.593 1.00 91.25 209 THR A N 1
ATOM 1705 C CA . THR A 1 209 ? 14.198 18.076 -10.023 1.00 91.25 209 THR A CA 1
ATOM 1706 C C . THR A 1 209 ? 15.599 17.514 -10.278 1.00 91.25 209 THR A C 1
ATOM 1708 O O . THR A 1 209 ? 16.480 18.227 -10.760 1.00 91.25 209 THR A O 1
ATOM 1711 N N . LYS A 1 210 ? 15.799 16.214 -10.027 1.00 89.12 210 LYS A N 1
ATOM 1712 C CA . LYS A 1 210 ? 17.078 15.527 -10.265 1.00 89.12 210 LYS A CA 1
ATOM 1713 C C . LYS A 1 210 ? 17.485 15.521 -11.732 1.00 89.12 210 LYS A C 1
ATOM 1715 O O . LYS A 1 210 ? 18.665 15.682 -12.039 1.00 89.12 210 LYS A O 1
ATOM 1720 N N . PHE A 1 211 ? 16.531 15.344 -12.637 1.00 89.50 211 PHE A N 1
ATOM 1721 C CA . PHE A 1 211 ? 16.792 15.365 -14.067 1.00 89.50 211 PHE A CA 1
ATOM 1722 C C . PHE A 1 211 ? 17.224 16.756 -14.543 1.00 89.50 211 PHE A C 1
ATOM 1724 O O . PHE A 1 211 ? 18.197 16.873 -15.284 1.00 89.50 211 PHE A O 1
ATOM 1731 N N . ILE A 1 212 ? 16.575 17.820 -14.059 1.00 89.69 212 ILE A N 1
ATOM 1732 C CA . ILE A 1 212 ? 16.983 19.201 -14.358 1.00 89.69 212 ILE A CA 1
ATOM 1733 C C . ILE A 1 212 ? 18.412 19.460 -13.862 1.00 89.69 212 ILE A C 1
ATOM 1735 O O . ILE A 1 212 ? 19.231 19.988 -14.614 1.00 89.69 212 ILE A O 1
ATOM 1739 N N . GLU A 1 213 ? 18.733 19.047 -12.630 1.00 89.44 213 GLU A N 1
ATOM 1740 C CA . GLU A 1 213 ? 20.096 19.134 -12.086 1.00 89.44 213 GLU A CA 1
ATOM 1741 C C . GLU A 1 213 ? 21.101 18.372 -12.960 1.00 89.44 213 GLU A C 1
ATOM 1743 O O . GLU A 1 213 ? 22.197 18.868 -13.221 1.00 89.44 213 GLU A O 1
ATOM 1748 N N . TYR A 1 214 ? 20.743 17.177 -13.432 1.00 88.19 214 TYR A N 1
ATOM 1749 C CA . TYR A 1 214 ? 21.597 16.392 -14.318 1.00 88.19 214 TYR A CA 1
ATOM 1750 C C . TYR A 1 214 ? 21.878 17.126 -15.630 1.00 88.19 214 TYR A C 1
ATOM 1752 O O . TYR A 1 214 ? 23.038 17.272 -16.017 1.00 88.19 214 TYR A O 1
ATOM 1760 N N . VAL A 1 215 ? 20.829 17.629 -16.286 1.00 87.25 215 VAL A N 1
ATOM 1761 C CA . VAL A 1 215 ? 20.955 18.328 -17.568 1.00 87.25 215 VAL A CA 1
ATOM 1762 C C . VAL A 1 215 ? 21.847 19.561 -17.428 1.00 87.25 215 VAL A C 1
ATOM 1764 O O . VAL A 1 215 ? 22.749 19.763 -18.234 1.00 87.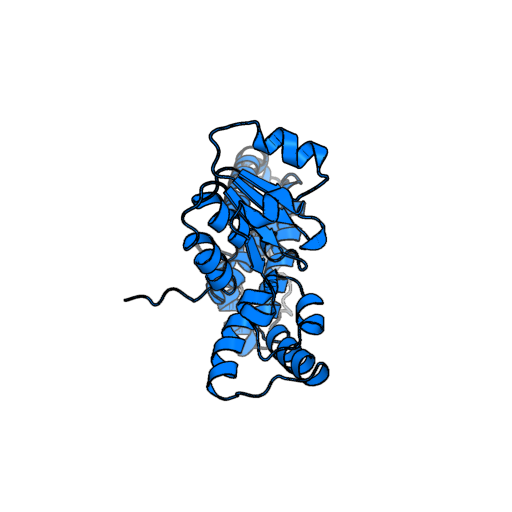25 215 VAL A O 1
ATOM 1767 N N . GLN A 1 216 ? 21.652 20.354 -16.373 1.00 87.69 216 GLN A N 1
ATOM 1768 C CA . GLN A 1 216 ? 22.435 21.571 -16.141 1.00 87.69 216 GLN A CA 1
ATOM 1769 C C . GLN A 1 216 ? 23.921 21.306 -15.882 1.00 87.69 216 GLN A C 1
ATOM 1771 O O . GLN A 1 216 ? 24.750 22.142 -16.229 1.00 87.69 216 GLN A O 1
ATOM 1776 N N . ASN A 1 217 ? 24.255 20.176 -15.256 1.00 86.56 217 ASN A N 1
ATOM 1777 C CA . ASN A 1 217 ? 25.619 19.904 -14.806 1.00 86.56 217 ASN A CA 1
ATOM 1778 C C . ASN A 1 217 ? 26.417 18.997 -15.747 1.00 86.56 217 ASN A C 1
ATOM 1780 O O . ASN A 1 217 ? 27.641 19.052 -15.712 1.00 86.56 217 ASN A O 1
ATOM 1784 N N . TYR A 1 218 ? 25.756 18.141 -16.535 1.00 82.25 218 TYR A N 1
ATOM 1785 C CA . TYR A 1 218 ? 26.433 17.044 -17.241 1.00 82.25 218 TYR A CA 1
ATOM 1786 C C . TYR A 1 218 ? 26.033 16.881 -18.710 1.00 82.25 218 TYR A C 1
ATOM 1788 O O . TYR A 1 218 ? 26.666 16.096 -19.414 1.00 82.25 218 TYR A O 1
ATOM 1796 N N . TYR A 1 219 ? 24.997 17.576 -19.195 1.00 80.12 219 TYR A N 1
ATOM 1797 C CA . TYR A 1 219 ? 24.516 17.371 -20.566 1.00 80.12 219 TYR A CA 1
ATOM 1798 C C . TYR A 1 219 ? 25.546 17.793 -21.619 1.00 80.12 219 TYR A C 1
ATOM 1800 O O . TYR A 1 219 ? 25.764 17.065 -22.583 1.00 80.12 219 TYR A O 1
ATOM 1808 N N . GLU A 1 220 ? 26.230 18.924 -21.417 1.00 79.62 220 GLU A N 1
ATOM 1809 C CA . GLU A 1 220 ? 27.282 19.392 -22.334 1.00 79.62 220 GLU A CA 1
ATOM 1810 C C . GLU A 1 220 ? 28.470 18.420 -22.409 1.00 79.62 220 GLU A C 1
ATOM 1812 O O . GLU A 1 220 ? 29.095 18.271 -23.460 1.00 79.62 220 GLU A O 1
ATOM 1817 N N . ASP A 1 221 ? 28.747 17.700 -21.321 1.00 76.31 221 ASP A N 1
ATOM 1818 C CA . ASP A 1 221 ? 29.864 16.760 -21.243 1.00 76.31 221 ASP A CA 1
ATOM 1819 C C . ASP A 1 221 ? 29.567 15.414 -21.929 1.00 76.31 221 ASP A C 1
ATOM 1821 O O . ASP A 1 221 ? 30.488 14.633 -22.194 1.00 76.31 221 ASP A O 1
ATOM 1825 N N . LEU A 1 222 ? 28.302 15.136 -22.282 1.00 72.00 222 LEU A N 1
ATOM 1826 C CA . LEU A 1 222 ? 27.905 13.890 -22.948 1.00 72.00 222 LEU A CA 1
ATOM 1827 C C . LEU A 1 222 ? 28.590 13.694 -24.307 1.00 72.00 222 LEU A C 1
ATOM 1829 O O . LEU A 1 222 ? 28.844 12.547 -24.679 1.00 72.00 222 LEU A O 1
ATOM 1833 N N . ILE A 1 223 ? 28.951 14.778 -25.010 1.00 68.38 223 ILE A N 1
ATOM 1834 C CA . ILE A 1 223 ? 29.667 14.722 -26.302 1.00 68.38 223 ILE A CA 1
ATOM 1835 C C . ILE A 1 223 ? 31.022 14.022 -26.167 1.00 68.38 223 ILE A C 1
ATOM 1837 O O . ILE A 1 223 ? 31.499 13.382 -27.103 1.00 68.38 223 ILE A O 1
ATOM 1841 N N . TYR A 1 224 ? 31.645 14.140 -24.997 1.00 68.81 224 TYR A N 1
ATOM 1842 C CA . TYR A 1 224 ? 32.998 13.657 -24.750 1.00 68.81 224 TYR A CA 1
ATOM 1843 C C . TYR A 1 224 ? 33.027 12.281 -24.072 1.00 68.81 224 TYR A C 1
ATOM 1845 O O . TYR A 1 224 ? 34.104 11.717 -23.871 1.00 68.81 224 TYR A O 1
ATOM 1853 N N . SER A 1 225 ? 31.864 11.716 -23.731 1.00 66.12 225 SER A N 1
ATOM 1854 C CA . SER A 1 225 ? 31.766 10.395 -23.110 1.00 66.12 225 SER A CA 1
ATOM 1855 C C . SER A 1 225 ? 32.002 9.285 -24.135 1.00 66.12 225 SER A C 1
ATOM 1857 O O . SER A 1 225 ? 31.226 9.091 -25.068 1.00 66.12 225 SER A O 1
ATOM 1859 N N . THR A 1 226 ? 33.054 8.495 -23.927 1.00 59.53 226 THR A N 1
ATOM 1860 C CA . THR A 1 226 ? 33.406 7.353 -24.786 1.00 59.53 226 THR A CA 1
ATOM 1861 C C . THR A 1 226 ? 32.516 6.126 -24.583 1.00 59.53 226 THR A C 1
ATOM 1863 O O . THR A 1 226 ? 32.497 5.248 -25.442 1.00 59.53 226 THR A O 1
ATOM 1866 N N . ASN A 1 227 ? 31.776 6.066 -23.472 1.00 58.50 227 ASN A N 1
ATOM 1867 C CA . ASN A 1 227 ? 30.923 4.932 -23.098 1.00 58.50 227 ASN A CA 1
ATOM 1868 C C . ASN A 1 227 ? 29.424 5.214 -23.285 1.00 58.50 227 ASN A C 1
ATOM 1870 O O . ASN A 1 227 ? 28.600 4.375 -22.934 1.00 58.50 227 ASN A O 1
ATOM 1874 N N . SER A 1 228 ? 29.057 6.391 -23.794 1.00 63.81 228 SER A N 1
ATOM 1875 C CA . SER A 1 228 ? 27.658 6.726 -24.055 1.00 63.81 228 SER A CA 1
ATOM 1876 C C . SER A 1 228 ? 27.241 6.216 -25.431 1.00 63.81 228 SER A C 1
ATOM 1878 O O . SER A 1 228 ? 27.930 6.460 -26.426 1.00 63.81 228 SER A O 1
ATOM 1880 N N . LEU A 1 229 ? 26.086 5.556 -25.505 1.00 68.25 229 LEU A N 1
ATOM 1881 C CA . LEU A 1 229 ? 25.397 5.358 -26.774 1.00 68.25 229 LEU A CA 1
ATOM 1882 C C . LEU A 1 229 ? 24.913 6.719 -27.253 1.00 68.25 229 LEU A C 1
ATOM 1884 O O . LEU A 1 229 ? 24.013 7.323 -26.670 1.00 68.25 229 LEU A O 1
ATOM 1888 N N . ILE A 1 230 ? 25.549 7.212 -28.301 1.00 71.81 230 ILE A N 1
ATOM 1889 C CA . ILE A 1 230 ? 25.199 8.452 -28.981 1.00 71.81 230 ILE A CA 1
ATOM 1890 C C . ILE A 1 230 ? 24.912 8.121 -30.443 1.00 71.81 230 ILE A C 1
ATOM 1892 O O . ILE A 1 230 ? 25.353 7.096 -30.968 1.00 71.81 230 ILE A O 1
ATOM 1896 N N . ASN A 1 231 ? 24.185 9.000 -31.129 1.00 68.50 231 ASN A N 1
ATOM 1897 C CA . ASN A 1 231 ? 23.751 8.766 -32.512 1.00 68.50 231 ASN A CA 1
ATOM 1898 C C . ASN A 1 231 ? 24.892 8.327 -33.455 1.00 68.50 231 ASN A C 1
ATOM 1900 O O . ASN A 1 231 ? 24.660 7.573 -34.397 1.00 68.50 231 ASN A O 1
ATOM 1904 N N . SER A 1 232 ? 26.130 8.761 -33.197 1.00 69.31 232 SER A N 1
ATOM 1905 C CA . SER A 1 232 ? 27.294 8.466 -34.037 1.00 69.31 232 SER A CA 1
ATOM 1906 C C . SER A 1 232 ? 27.891 7.060 -33.870 1.00 69.31 232 SER A C 1
ATOM 1908 O O . SER A 1 232 ? 28.548 6.598 -34.802 1.00 69.31 232 SER A O 1
ATOM 1910 N N . ASN A 1 233 ? 27.687 6.364 -32.742 1.00 75.44 233 ASN A N 1
ATOM 1911 C CA . ASN A 1 233 ? 28.266 5.031 -32.488 1.00 75.44 233 ASN A CA 1
ATOM 1912 C C . ASN A 1 233 ? 27.222 3.902 -32.384 1.00 75.44 233 ASN A C 1
ATOM 1914 O O . ASN A 1 233 ? 27.586 2.731 -32.506 1.00 75.44 233 ASN A O 1
ATOM 1918 N N . MET A 1 234 ? 25.935 4.240 -32.240 1.00 78.81 234 MET A N 1
ATOM 1919 C CA . MET A 1 234 ? 24.847 3.284 -32.013 1.00 78.81 234 MET A CA 1
ATOM 1920 C C . MET A 1 234 ? 24.763 2.191 -33.086 1.00 78.81 234 MET A C 1
ATOM 1922 O O . MET A 1 234 ? 24.687 1.014 -32.752 1.00 78.81 234 MET A O 1
ATOM 1926 N N . LEU A 1 235 ? 24.835 2.545 -34.374 1.00 82.50 235 LEU A N 1
ATOM 1927 C CA . LEU A 1 235 ? 24.746 1.553 -35.456 1.00 82.50 235 LEU A CA 1
ATOM 1928 C C . LEU A 1 235 ? 25.916 0.563 -35.440 1.00 82.50 235 LEU A C 1
ATOM 1930 O O . LEU A 1 235 ? 25.717 -0.621 -35.697 1.00 82.50 235 LEU A O 1
ATOM 1934 N N . GLY A 1 236 ? 27.124 1.035 -35.124 1.00 80.38 236 GLY A N 1
ATOM 1935 C CA . GLY A 1 236 ? 28.301 0.174 -35.022 1.00 80.38 236 GLY A CA 1
ATOM 1936 C C . GLY A 1 236 ? 28.214 -0.793 -33.844 1.00 80.38 236 GLY A C 1
ATOM 1937 O O . GLY A 1 236 ? 28.676 -1.923 -33.953 1.00 80.38 236 GLY A O 1
ATOM 1938 N N . ILE A 1 237 ? 27.590 -0.371 -32.743 1.00 78.44 237 ILE A N 1
ATOM 1939 C CA . ILE A 1 237 ? 27.382 -1.213 -31.563 1.00 78.44 237 ILE A CA 1
ATOM 1940 C C . ILE A 1 237 ? 26.271 -2.238 -31.825 1.00 78.44 237 ILE A C 1
ATOM 1942 O O . ILE A 1 237 ? 26.486 -3.430 -31.639 1.00 78.44 237 ILE A O 1
ATOM 1946 N N . VAL A 1 238 ? 25.115 -1.797 -32.333 1.00 82.12 238 VAL A N 1
ATOM 1947 C CA . VAL A 1 238 ? 23.939 -2.659 -32.552 1.00 82.12 238 VAL A CA 1
ATOM 1948 C C . VAL A 1 238 ? 24.150 -3.657 -33.695 1.00 82.12 238 VAL A C 1
ATOM 1950 O O . VAL A 1 238 ? 23.671 -4.784 -33.620 1.00 82.12 238 VAL A O 1
ATOM 1953 N N . PHE A 1 239 ? 24.859 -3.274 -34.759 1.00 86.31 239 PHE A N 1
ATOM 1954 C CA . PHE A 1 239 ? 25.041 -4.107 -35.958 1.00 86.31 239 PHE A CA 1
ATOM 1955 C C . PHE A 1 239 ? 26.495 -4.550 -36.173 1.00 86.31 239 PHE A C 1
ATOM 1957 O O . PHE A 1 239 ? 26.855 -4.987 -37.265 1.00 86.31 239 PHE A O 1
ATOM 1964 N N . GLY A 1 240 ? 27.342 -4.429 -35.147 1.00 83.31 240 GLY A N 1
ATOM 1965 C CA . GLY A 1 240 ? 28.764 -4.772 -35.228 1.00 83.31 240 GLY A CA 1
ATOM 1966 C C . GLY A 1 240 ? 29.039 -6.272 -35.351 1.00 83.31 240 GLY A C 1
ATOM 1967 O O . GLY A 1 240 ? 30.068 -6.655 -35.908 1.00 83.31 240 GLY A O 1
ATOM 1968 N N . ASN A 1 241 ? 28.123 -7.119 -34.867 1.00 84.81 241 ASN A N 1
ATOM 1969 C CA . ASN A 1 241 ? 28.217 -8.571 -34.982 1.00 84.81 241 ASN A CA 1
AT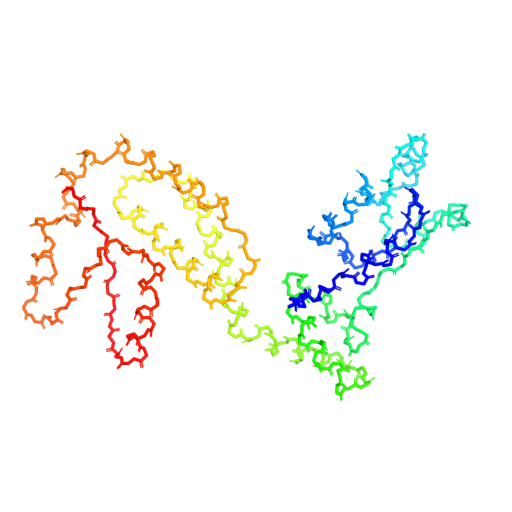OM 1970 C C . ASN A 1 241 ? 27.396 -9.082 -36.186 1.00 84.81 241 ASN A C 1
ATOM 1972 O O . ASN A 1 241 ? 26.166 -9.051 -36.135 1.00 84.81 241 ASN A O 1
ATOM 1976 N N . PRO A 1 242 ? 28.034 -9.583 -37.262 1.00 81.56 242 PRO A N 1
ATOM 1977 C CA . PRO A 1 242 ? 27.322 -10.047 -38.454 1.00 81.56 242 PRO A CA 1
ATOM 1978 C C . PRO A 1 242 ? 26.542 -11.356 -38.246 1.00 81.56 242 PRO A C 1
ATOM 1980 O O . PRO A 1 242 ? 25.676 -11.675 -39.063 1.00 81.56 242 PRO A O 1
ATOM 1983 N N . ASP A 1 243 ? 26.830 -12.110 -37.180 1.00 87.44 243 ASP A N 1
ATOM 1984 C CA . ASP A 1 243 ? 26.145 -13.371 -36.870 1.00 87.44 243 ASP A CA 1
ATOM 1985 C C . ASP A 1 243 ? 24.813 -13.154 -36.124 1.00 87.44 243 ASP A C 1
ATOM 1987 O O . ASP A 1 243 ? 23.981 -14.064 -36.037 1.00 87.44 243 ASP A O 1
ATOM 1991 N N . GLU A 1 244 ? 24.570 -11.940 -35.622 1.00 85.12 244 GLU A N 1
ATOM 1992 C CA . GLU A 1 244 ? 23.352 -11.570 -34.906 1.00 85.12 244 GLU A CA 1
ATOM 1993 C C . GLU A 1 244 ? 22.340 -10.869 -35.820 1.00 85.12 244 GLU A C 1
ATOM 1995 O O . GLU A 1 244 ? 22.655 -9.972 -36.601 1.00 85.12 244 GLU A O 1
ATOM 2000 N N . LYS A 1 245 ? 21.068 -11.269 -35.711 1.00 83.31 245 LYS A N 1
ATOM 2001 C CA . LYS A 1 245 ? 19.959 -10.623 -36.426 1.00 83.31 245 LYS A CA 1
ATOM 2002 C C . LYS A 1 245 ? 19.260 -9.642 -35.501 1.00 83.31 245 LYS A C 1
ATOM 2004 O O . LYS A 1 245 ? 18.224 -9.971 -34.920 1.00 83.31 245 LYS A O 1
ATOM 2009 N N . ASN A 1 246 ? 19.837 -8.453 -35.400 1.00 84.31 246 ASN A N 1
ATOM 2010 C CA . ASN A 1 246 ? 19.344 -7.396 -34.528 1.00 84.31 246 ASN A CA 1
ATOM 2011 C C . ASN A 1 246 ? 18.270 -6.558 -35.235 1.00 84.31 246 ASN A C 1
ATOM 2013 O O . ASN A 1 246 ? 18.327 -6.322 -36.443 1.00 84.31 246 ASN A O 1
ATOM 2017 N N . ALA A 1 247 ? 17.262 -6.134 -34.476 1.00 83.62 247 ALA A N 1
ATOM 2018 C CA . ALA A 1 247 ? 16.246 -5.188 -34.914 1.00 83.62 247 ALA A CA 1
ATOM 2019 C C . ALA A 1 247 ? 16.290 -3.990 -33.968 1.00 83.62 247 ALA A C 1
ATOM 2021 O O . ALA A 1 247 ? 16.153 -4.159 -32.760 1.00 83.62 247 ALA A O 1
ATOM 2022 N N . LEU A 1 248 ? 16.493 -2.796 -34.521 1.00 83.44 248 LEU A N 1
ATOM 2023 C CA . LEU A 1 248 ? 16.499 -1.563 -33.746 1.00 83.44 248 LEU A CA 1
ATOM 2024 C C . LEU A 1 248 ? 15.090 -0.972 -33.740 1.00 83.44 248 LEU A C 1
ATOM 2026 O O . LEU A 1 248 ? 14.530 -0.685 -34.799 1.00 83.44 248 LEU A O 1
ATOM 2030 N N . ILE A 1 249 ? 14.532 -0.793 -32.546 1.00 77.25 249 ILE A N 1
ATOM 2031 C CA . ILE A 1 249 ? 13.262 -0.103 -32.337 1.00 77.25 249 ILE A CA 1
ATOM 2032 C C . ILE A 1 249 ? 13.593 1.222 -31.657 1.00 77.25 249 ILE A C 1
ATOM 2034 O O . ILE A 1 249 ? 14.000 1.242 -30.500 1.00 77.25 249 ILE A O 1
ATOM 2038 N N . CYS A 1 250 ? 13.456 2.321 -32.393 1.00 74.38 250 CYS A N 1
ATOM 2039 C CA . CYS A 1 250 ? 13.588 3.664 -31.843 1.00 74.38 250 CYS A CA 1
ATOM 2040 C C . CYS A 1 250 ? 12.195 4.225 -31.596 1.00 74.38 250 CYS A C 1
ATOM 2042 O O . CYS A 1 250 ? 11.374 4.257 -32.516 1.00 74.38 250 CYS A O 1
ATOM 2044 N N . PHE A 1 251 ? 11.948 4.694 -30.380 1.00 71.44 251 PHE A N 1
ATOM 2045 C CA . PHE A 1 251 ? 10.737 5.430 -30.072 1.00 71.44 251 PHE A CA 1
ATOM 2046 C C . PHE A 1 251 ? 11.045 6.920 -29.988 1.00 71.44 251 PHE A C 1
ATOM 2048 O O . PHE A 1 251 ? 11.944 7.334 -29.261 1.00 71.44 251 PHE A O 1
ATOM 2055 N N . ASP A 1 252 ? 10.300 7.710 -30.751 1.00 68.75 252 ASP A N 1
ATOM 2056 C CA . ASP A 1 252 ? 10.319 9.166 -30.676 1.00 68.75 252 ASP A CA 1
ATOM 2057 C C . ASP A 1 252 ? 9.163 9.616 -29.775 1.00 68.75 252 ASP A C 1
ATOM 2059 O O . ASP A 1 252 ? 8.025 9.182 -29.973 1.00 68.75 252 ASP A O 1
ATOM 2063 N N . CYS A 1 253 ? 9.455 10.448 -28.775 1.00 73.19 253 CYS A N 1
ATOM 2064 C CA . CYS A 1 253 ? 8.473 10.984 -27.823 1.00 73.19 253 CYS A CA 1
ATOM 2065 C C . CYS A 1 253 ? 7.660 9.931 -27.033 1.00 73.19 253 CYS A C 1
ATOM 2067 O O . CYS A 1 253 ? 6.531 10.208 -26.635 1.00 73.19 253 CYS A O 1
ATOM 2069 N N . MET A 1 254 ? 8.213 8.739 -26.795 1.00 81.25 254 MET A N 1
ATOM 2070 C CA . MET A 1 254 ? 7.579 7.682 -25.995 1.00 81.25 254 MET A CA 1
ATOM 2071 C C . MET A 1 254 ? 8.382 7.424 -24.720 1.00 81.25 254 MET A C 1
ATOM 2073 O O . MET A 1 254 ? 9.615 7.420 -24.762 1.00 81.25 254 MET A O 1
ATOM 2077 N N . GLY A 1 255 ? 7.698 7.187 -23.603 1.00 86.88 255 GLY A N 1
ATOM 2078 C CA . GLY A 1 255 ? 8.326 6.825 -22.343 1.00 86.88 255 GLY A CA 1
ATOM 2079 C C . GLY A 1 255 ? 8.524 5.318 -22.182 1.00 86.88 255 GLY A C 1
ATOM 2080 O O . GLY A 1 255 ? 8.091 4.486 -22.982 1.00 86.88 255 GLY A O 1
ATOM 2081 N N . PHE A 1 256 ? 9.172 4.948 -21.078 1.00 90.50 256 PHE A N 1
ATOM 2082 C CA . PHE A 1 256 ? 9.300 3.546 -20.679 1.00 90.50 256 PHE A CA 1
ATOM 2083 C C . PHE A 1 256 ? 7.95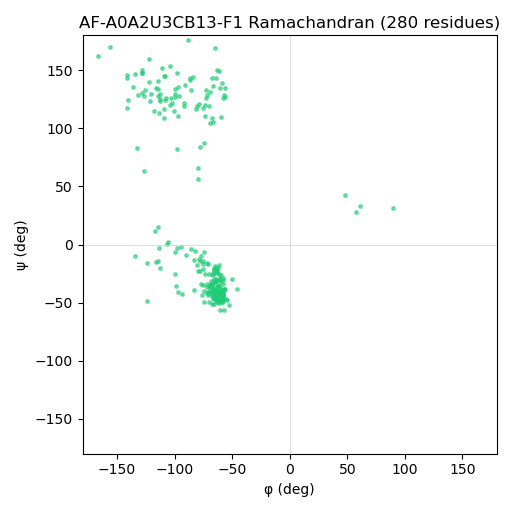3 2.909 -20.309 1.00 90.50 256 PHE A C 1
ATOM 2085 O O . PHE A 1 256 ? 7.822 1.689 -20.379 1.00 90.50 256 PHE A O 1
ATOM 2092 N N . GLU A 1 257 ? 6.955 3.717 -19.951 1.00 91.19 257 GLU A N 1
ATOM 2093 C CA . GLU A 1 257 ? 5.599 3.248 -19.679 1.00 91.19 257 GLU A CA 1
ATOM 2094 C C . GLU A 1 257 ? 4.981 2.584 -20.916 1.00 91.19 257 GLU A C 1
ATOM 2096 O O . GLU A 1 257 ? 4.620 1.406 -20.874 1.00 91.19 257 GLU A O 1
ATOM 2101 N N . GLU A 1 258 ? 4.924 3.288 -22.048 1.00 90.25 258 GLU A N 1
ATOM 2102 C CA . GLU A 1 258 ? 4.371 2.721 -23.276 1.00 90.25 258 GLU A CA 1
ATOM 2103 C C . GLU A 1 258 ? 5.261 1.609 -23.843 1.00 90.25 258 GLU A C 1
ATOM 2105 O O . GLU A 1 258 ? 4.753 0.641 -24.418 1.00 90.25 258 GLU A O 1
ATOM 2110 N N . TRP A 1 259 ? 6.584 1.695 -23.646 1.00 90.38 259 TRP A N 1
ATOM 2111 C CA . TRP A 1 259 ? 7.482 0.600 -24.010 1.00 90.38 259 TRP A CA 1
ATOM 2112 C C . TRP A 1 259 ? 7.107 -0.699 -23.296 1.00 90.38 259 TRP A C 1
ATOM 2114 O O . TRP A 1 259 ? 7.072 -1.743 -23.942 1.00 90.38 259 TRP A O 1
ATOM 2124 N N . ASN A 1 260 ? 6.773 -0.659 -22.003 1.00 91.50 260 ASN A N 1
ATOM 2125 C CA . ASN A 1 260 ? 6.376 -1.860 -21.267 1.00 91.50 260 ASN A CA 1
ATOM 2126 C C . ASN A 1 260 ? 5.099 -2.498 -21.836 1.00 91.50 260 ASN A C 1
ATOM 2128 O O . ASN A 1 260 ? 5.040 -3.723 -21.951 1.00 91.50 260 ASN A O 1
ATOM 2132 N N . VAL A 1 261 ? 4.138 -1.695 -22.308 1.00 90.50 261 VAL A N 1
ATOM 2133 C CA . VAL A 1 261 ? 2.939 -2.196 -23.008 1.00 90.50 261 VAL A CA 1
ATOM 2134 C C . VAL A 1 261 ? 3.322 -2.945 -24.289 1.00 90.50 261 VAL A C 1
ATOM 2136 O O . VAL A 1 261 ? 2.840 -4.050 -24.559 1.00 90.50 261 VAL A O 1
ATOM 2139 N N . ILE A 1 262 ? 4.206 -2.358 -25.098 1.00 89.88 262 ILE A N 1
ATOM 2140 C CA . ILE A 1 262 ? 4.658 -2.959 -26.360 1.00 89.88 262 ILE A CA 1
ATOM 2141 C C . ILE A 1 262 ? 5.476 -4.222 -26.088 1.00 89.88 262 ILE A C 1
ATOM 2143 O O . ILE A 1 262 ? 5.269 -5.245 -26.742 1.00 89.88 262 ILE A O 1
ATOM 2147 N N . LYS A 1 263 ? 6.388 -4.163 -25.117 1.00 89.81 263 LYS A N 1
ATOM 2148 C CA . LYS A 1 263 ? 7.239 -5.278 -24.713 1.00 89.81 263 LYS A CA 1
ATOM 2149 C C . LYS A 1 263 ? 6.395 -6.473 -24.281 1.00 89.81 263 LYS A C 1
ATOM 2151 O O . LYS A 1 263 ? 6.579 -7.553 -24.833 1.00 89.81 263 LYS A O 1
ATOM 2156 N N . GLU A 1 264 ? 5.415 -6.271 -23.403 1.00 89.69 264 GLU A N 1
ATOM 2157 C CA . GLU A 1 264 ? 4.497 -7.327 -22.965 1.00 89.69 264 GLU A CA 1
ATOM 2158 C C . GLU A 1 264 ? 3.743 -7.952 -24.156 1.00 89.69 264 GLU A C 1
ATOM 2160 O O . GLU A 1 264 ? 3.627 -9.177 -24.277 1.00 89.69 264 GLU A O 1
ATOM 2165 N N . TYR A 1 265 ? 3.256 -7.121 -25.086 1.00 89.94 265 TYR A N 1
ATOM 2166 C CA . TYR A 1 265 ? 2.594 -7.598 -26.301 1.00 89.94 265 TYR A CA 1
ATOM 2167 C C . TYR A 1 265 ? 3.521 -8.455 -27.178 1.00 89.94 265 TYR A C 1
ATOM 2169 O O . TYR A 1 265 ? 3.090 -9.481 -27.720 1.00 89.94 265 TYR A O 1
ATOM 2177 N N . LEU A 1 266 ? 4.782 -8.044 -27.334 1.00 89.44 266 LEU A N 1
ATOM 2178 C CA . LEU A 1 266 ? 5.768 -8.768 -28.131 1.00 89.44 266 LEU A CA 1
ATOM 2179 C C . LEU A 1 266 ? 6.201 -10.069 -27.449 1.00 89.44 266 LEU A C 1
ATOM 2181 O O . LEU A 1 266 ? 6.235 -11.096 -28.123 1.00 89.44 266 LEU A O 1
ATOM 2185 N N . GLU A 1 267 ? 6.450 -10.070 -26.139 1.00 89.62 267 GLU A N 1
ATOM 2186 C CA . GLU A 1 267 ? 6.819 -11.263 -25.359 1.00 89.62 267 GLU A CA 1
ATOM 2187 C C . GLU A 1 267 ? 5.755 -12.364 -25.452 1.00 89.62 267 GLU A C 1
ATOM 2189 O O . GLU A 1 267 ? 6.076 -13.541 -25.626 1.00 89.62 267 GLU A O 1
ATOM 2194 N N . LYS A 1 268 ? 4.469 -11.989 -25.441 1.00 87.88 268 LYS A N 1
ATOM 2195 C CA . LYS A 1 268 ? 3.351 -12.936 -25.611 1.00 87.88 268 LYS A CA 1
ATOM 2196 C C . LYS A 1 268 ? 3.300 -13.588 -26.996 1.00 87.88 268 LYS A C 1
ATOM 2198 O O . LYS A 1 268 ? 2.661 -14.627 -27.159 1.00 87.88 268 LYS A O 1
ATOM 2203 N N . ARG A 1 269 ? 3.912 -12.977 -28.015 1.00 88.81 269 ARG A N 1
ATOM 2204 C CA . ARG A 1 269 ? 3.822 -13.415 -29.423 1.00 88.81 269 ARG A CA 1
ATOM 2205 C C . ARG A 1 269 ? 5.135 -13.931 -29.987 1.00 88.81 269 ARG A C 1
ATOM 2207 O O . ARG A 1 269 ? 5.129 -14.626 -31.002 1.00 88.81 269 ARG A O 1
ATOM 2214 N N . MET A 1 270 ? 6.249 -13.570 -29.369 1.00 85.94 270 MET A N 1
ATOM 2215 C CA . MET A 1 270 ? 7.586 -13.838 -29.859 1.00 85.94 270 MET A CA 1
ATOM 2216 C C . MET A 1 270 ? 8.485 -14.219 -28.687 1.00 85.94 270 MET A C 1
ATOM 2218 O O . MET A 1 270 ? 8.660 -13.451 -27.750 1.00 85.94 270 MET A O 1
ATOM 2222 N N . SER A 1 271 ? 9.130 -15.383 -28.771 1.00 75.38 271 SER A N 1
ATOM 2223 C CA . SER A 1 271 ? 10.214 -15.743 -27.852 1.00 75.38 271 SER A CA 1
ATOM 2224 C C . SER A 1 271 ? 11.489 -15.014 -28.278 1.00 75.38 271 SER A C 1
ATOM 2226 O O . SER A 1 271 ? 12.285 -15.534 -29.066 1.00 75.38 271 SER A O 1
ATOM 2228 N N . LYS A 1 272 ? 11.633 -13.764 -27.833 1.00 76.25 272 LYS A N 1
ATOM 2229 C CA . LYS A 1 272 ? 12.781 -12.896 -28.115 1.00 76.25 272 LYS A CA 1
ATOM 2230 C C . LYS A 1 272 ? 13.336 -12.317 -26.821 1.00 76.25 272 LYS A C 1
ATOM 2232 O O . LYS A 1 272 ? 12.587 -12.068 -25.885 1.00 76.25 272 LYS A O 1
ATOM 2237 N N . ASN A 1 273 ? 14.647 -12.104 -26.811 1.00 79.25 273 ASN A N 1
ATOM 2238 C CA . ASN A 1 273 ? 15.317 -11.345 -25.766 1.00 79.25 273 ASN A CA 1
ATOM 2239 C C . ASN A 1 273 ? 15.266 -9.863 -26.142 1.00 79.25 273 ASN A C 1
ATOM 2241 O O . ASN A 1 273 ? 15.390 -9.525 -27.322 1.00 79.25 273 ASN A O 1
ATOM 2245 N N . PHE A 1 274 ? 15.067 -9.009 -25.143 1.00 83.81 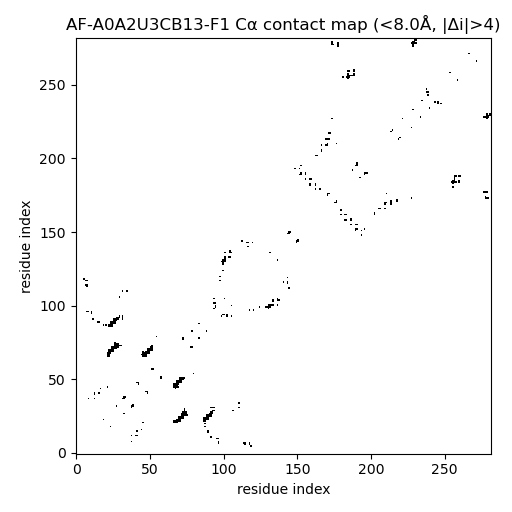274 PHE A N 1
ATOM 2246 C CA . PHE A 1 274 ? 15.072 -7.560 -25.296 1.00 83.81 274 PHE A CA 1
ATOM 2247 C C . PHE A 1 274 ? 16.263 -6.996 -24.534 1.00 83.81 274 PHE A C 1
ATOM 2249 O O . PHE A 1 274 ? 16.274 -7.048 -23.304 1.00 83.81 274 PHE A O 1
ATOM 2256 N N . ASP A 1 275 ? 17.220 -6.436 -25.267 1.00 83.31 275 ASP A N 1
ATOM 2257 C CA . ASP A 1 275 ? 18.309 -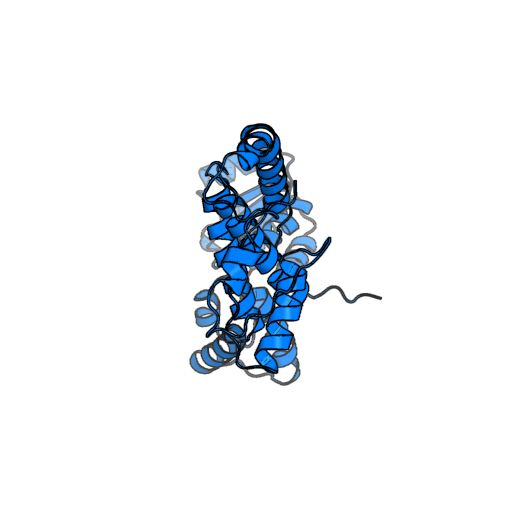5.657 -24.692 1.00 83.31 275 ASP A CA 1
ATOM 2258 C C . ASP A 1 275 ? 17.880 -4.187 -24.673 1.00 83.31 275 ASP A C 1
ATOM 2260 O O . ASP A 1 275 ? 17.530 -3.613 -25.707 1.00 83.31 275 ASP A O 1
ATOM 2264 N N . ILE A 1 276 ? 17.816 -3.608 -23.472 1.00 83.94 276 ILE A N 1
ATOM 2265 C CA . ILE A 1 276 ? 17.400 -2.220 -23.257 1.00 83.94 276 ILE A CA 1
ATOM 2266 C C . ILE A 1 276 ? 18.650 -1.401 -22.983 1.00 83.94 276 ILE A C 1
ATOM 2268 O O . ILE A 1 276 ? 19.363 -1.642 -22.012 1.00 83.94 276 ILE A O 1
ATOM 2272 N N . GLU A 1 277 ? 18.870 -0.415 -23.837 1.00 82.19 277 GLU A N 1
ATOM 2273 C CA . GLU A 1 277 ? 20.034 0.452 -23.808 1.00 82.19 277 GLU A CA 1
ATOM 2274 C C . GLU A 1 277 ? 19.602 1.921 -23.820 1.00 82.19 277 GLU A C 1
ATOM 2276 O O . GLU A 1 277 ? 18.553 2.270 -24.369 1.00 82.19 277 GLU A O 1
ATOM 2281 N N . TYR A 1 278 ? 20.409 2.794 -23.216 1.00 79.81 278 TYR A N 1
ATOM 2282 C CA . TYR A 1 278 ? 20.039 4.193 -22.993 1.00 79.81 278 TYR A CA 1
ATOM 2283 C C . TYR A 1 278 ? 20.892 5.135 -23.828 1.00 79.81 278 TYR A C 1
ATOM 2285 O O . TYR A 1 278 ? 22.121 5.096 -23.784 1.00 79.81 278 TYR A O 1
ATOM 2293 N N . SER A 1 279 ? 20.231 6.036 -24.546 1.00 74.75 279 SER A N 1
ATOM 2294 C CA . SER A 1 279 ? 20.885 7.044 -25.369 1.00 74.75 279 SER A CA 1
ATOM 2295 C C . SER A 1 279 ? 20.244 8.407 -25.144 1.00 74.75 279 SER A C 1
ATOM 2297 O O . SER A 1 279 ? 19.045 8.504 -24.896 1.00 74.75 279 SER A O 1
ATOM 2299 N N . PHE A 1 280 ? 21.057 9.455 -25.238 1.00 71.50 280 PHE A N 1
ATOM 2300 C CA . PHE A 1 280 ? 20.589 10.834 -25.295 1.00 71.50 280 PHE A CA 1
ATOM 2301 C C . PHE A 1 280 ? 20.791 11.345 -26.718 1.00 71.50 280 PHE A C 1
ATOM 2303 O O . PHE A 1 280 ? 21.905 11.280 -27.249 1.00 71.50 280 PHE A O 1
ATOM 2310 N N . SER A 1 281 ? 19.723 11.853 -27.336 1.00 63.66 281 SER A N 1
ATOM 2311 C CA . SER A 1 281 ? 19.846 12.595 -28.588 1.00 63.66 281 SER A CA 1
ATOM 2312 C C . SER A 1 281 ? 20.324 14.008 -28.272 1.00 63.66 281 SER A C 1
ATOM 2314 O O . SER A 1 281 ? 19.640 14.725 -27.544 1.00 63.66 281 SER A O 1
ATOM 2316 N N . MET A 1 282 ? 21.470 14.395 -28.827 1.00 56.81 282 MET A N 1
ATOM 2317 C CA . MET A 1 282 ? 21.960 15.776 -28.799 1.00 56.81 282 MET A CA 1
ATOM 2318 C C . MET A 1 282 ? 21.602 16.515 -30.076 1.00 56.81 282 MET A C 1
ATOM 2320 O O . MET A 1 282 ? 21.650 15.866 -31.149 1.00 56.81 282 MET A O 1
#

Radius of gyration: 26.74 Å; Cα contacts (8 Å, |Δi|>4): 254; chains: 1; bounding box: 58×46×74 Å

Nearest PDB structures (foldseek):
  7blv-assembly1_A  TM=4.791E-01  e=4.232E+00  Tick-borne encephalitis virus
  6adw-assembly1_A  TM=4.891E-01  e=6.337E+00  Zika virus
  7v4q-assembly1_A  TM=4.834E-01  e=7.982E+00  Kyasanur Forest disease virus

Solvent-accessible surface area (backbone atoms only — not comparable to full-atom values): 16957 Å² total; per-residue (Å²): 134,84,78,76,82,84,55,60,58,47,68,58,53,52,60,58,63,67,53,92,59,54,54,40,38,36,29,34,66,82,49,70,63,71,40,65,70,50,37,52,60,50,45,76,73,24,81,38,79,43,74,68,86,49,69,70,61,50,58,54,54,71,66,59,77,93,61,32,31,37,38,39,29,59,48,70,83,76,52,55,68,76,54,59,77,74,40,57,72,46,80,53,55,65,54,81,70,42,66,44,47,31,60,71,63,55,68,75,49,66,76,90,48,42,54,61,53,39,56,55,42,62,59,52,53,75,82,50,88,71,62,40,50,61,72,53,31,46,56,54,50,49,55,56,61,67,32,67,69,45,51,49,51,50,51,39,54,54,44,51,54,51,48,57,62,51,67,76,47,82,60,82,50,64,64,56,48,36,54,50,48,44,52,49,15,50,35,49,36,48,31,65,75,64,70,46,98,68,92,52,66,66,59,53,54,54,47,52,53,49,49,52,53,30,50,75,74,45,50,83,55,53,82,76,44,89,84,57,47,33,86,90,51,40,64,58,66,68,61,61,52,85,90,57,92,73,82,90,84,85,73,80,98,62,56,44,30,62,47,51,56,51,48,54,57,44,55,78,75,38,101,68,86,83,87,87,82,53,68,63,90,129

Mean predicted aligned error: 10.95 Å

Secondary structure (DSSP, 8-state):
---PPPPTTHHHHHHHHH---SEEEEE-TT-GGGSHHHHHHHHTT-SEEEE---HHHHHHHHHS-S--EEEEESSGGGS-HHHHHHS-EEE--HHHH-TTS-HHHHHTS-GGGHHHHHHHHHHHHHH--SPPPHHHHHHHHHHHHTSHHHHHHHHHHHHHHHHHHHHTSPP-SHHHHHHHHHHHHHHHHHHHHTT-----HHHHHHHHHHHHHHHHHHTGGGGG-TTSB-TTTHHHHHTS-TTS-----PPSS--HHHHHHHHHHHHTT---------B---

Sequence (282 aa):
MTLMAKMWYDKIIDSVSTAKTDLLFIVDPANLTDFSRARESLGKKFTTIVAYKNELKLRRMLREKNRKTLIIFRDKKDIPFDLLSIHATIEVDTNAMFPLLDKEVLLSHSFDYYQEIYTEYLEFEKDRYDRLSESETSVFIDRILSSETIKEKKKALELIESLNELIKKPLTNCNTCGSVSQAFGELMYLVHGNDLNIDVEKIESDLNTKFIEYVQNYYEDLIYSTNSLINSNMLGIVFGNPDEKNALICFDCMGFEEWNVIKEYLEKRMSKNFDIEYSFSM

Foldseek 3Di:
DDDDQDALCVLVLVVVVPPPDLEEEEADLLPLCVPPVNVVSVCVQWVEEEEDDADVVVVVVVVPPDTSYYYYYNDPVRDPPVRPVVHHYYYDAPCVRQVQEDRVLVSVDDPVCVRLLSVVSVVVVVVDDHRDDNVRNNVSSVVSCPDPLNVLVVVLVVLVVVLVVLLVDQDADQVSLQVSQLSVLSSVLSCVVNVNPDDCPVSVVSNVVRVVVCCVPPVVVNVVDPPAPEPVCVCCVQCVDVVDDGDDDDDDPDGSNVVVVVVVVCVVPDPDDDDDHGHDYD